Protein AF-A0A0S8CCE3-F1 (afdb_monomer)

Solvent-accessible surface area (backbone atoms only — not comparable to full-atom values): 12781 Å² total; per-residue (Å²): 112,76,69,58,54,54,51,54,54,51,50,55,53,54,64,68,63,62,75,80,70,76,67,88,82,76,82,49,80,73,45,79,39,67,62,42,101,88,38,55,57,55,40,43,48,66,58,28,62,74,71,54,45,50,80,46,46,62,50,88,97,44,77,56,61,66,53,35,35,35,37,25,34,30,65,91,35,16,33,38,38,41,32,38,32,92,85,50,46,30,38,29,48,43,70,42,71,54,43,57,61,53,51,28,56,43,69,71,45,64,78,82,38,100,70,36,64,64,54,51,36,59,74,61,39,48,79,50,60,42,73,49,56,47,78,38,35,53,68,54,33,61,71,62,38,53,65,60,45,20,52,51,31,20,50,50,26,33,50,50,31,50,52,53,40,50,53,51,55,49,49,51,50,53,55,55,73,75,52,77,86,84,59,71,74,69,51,54,58,54,52,54,52,50,51,50,52,37,51,50,50,20,52,52,35,20,51,51,19,33,56,54,13,46,50,53,21,50,51,53,18,42,54,52,52,45,64,61,39,48,55,38,81,63,131

Sequence (235 aa):
MKRVVAVVVMVSLLVNCAYSSKRYDEYRVKGPIVISERVGEVLDAEEKEHFGLFPKIYVYPVSYPVEAATFFELEGGGYEVRIATGYDTVVAVNRDLNAIRILRDYVDYHEEIIDSRGVFEKRWSIVGYDDLGQPITKREIERVRNHRSTVACAAGGGG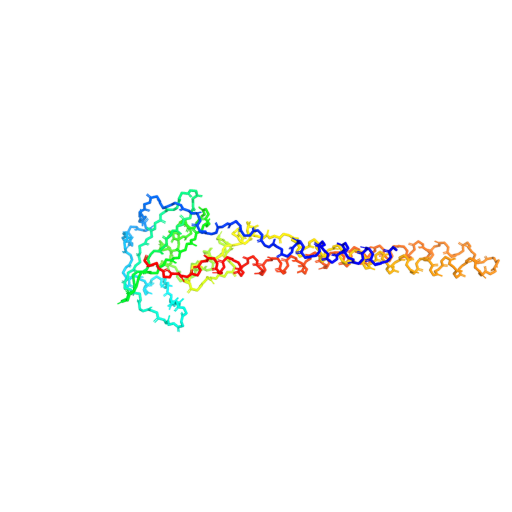LALGVGSLWAFATFIGGGFGTSEELVEGTGDAGIIMLCTAGVAILATGAGFFVGRGFDNTRARDAVEESRKPRVVE

Foldseek 3Di:
DVVVVVVVVVVVVVVVPPDPPPDLPDWDWDFWDDLEPVAGQKHALVNCVVLVFQVFADPPPDTFRFGIKGWTAIDQAWIKIWTDTPPFIKIFTDRPNCQSVLSSCSSVPVPPDPPVVVVSCVVQVFPDAANRRRTDGPVQLVVLFDLVQLVVLLVVLLVVLCVVLVVVLVVVVVVVVPDDDDCVVVCVVVSVVSVVVSVVSSVVSSVVSNVVSVVVRSVVSVVVSNVRRRIDTDD

pLDDT: mean 71.22, std 14.89, range [39.06, 92.5]

Radius of gyration: 27.44 Å; Cα contacts (8 Å, |Δi|>4): 297; chains: 1; bounding box: 68×36×81 Å

Secondary structure (DSSP, 8-state):
-HHHHHHHHHHHHHHTT------TT---EEEE----SSS-SEEEHHHHHHHT--S--EETTEEPPEEEEEEEEETTS-EEEEEEESS-EEEEEE--TTHHHHHHHHHHHTTT-TTHHHHHHHHHTEEEE-TTS-EEEHHHHHHH--THHHHHHHHHHHHHHHHHHHHHHHHHHHHHHSS-TT-TTTHHHHHHHHHHHHHHHHHHHHHHHHHHHHHHHHHHHHHHHHHHT--EE--

Nearest PDB structures (foldseek):
  8b6h-assembly1_EG  TM=4.059E-01  e=6.391E+00  Tetrahymena thermophila SB210

Structure (mmCIF, N/CA/C/O backbone):
data_AF-A0A0S8CCE3-F1
#
_entry.id   AF-A0A0S8CCE3-F1
#
loop_
_atom_site.group_PDB
_atom_site.id
_atom_site.type_symbol
_atom_site.label_atom_id
_atom_site.label_alt_id
_atom_site.label_comp_id
_atom_site.label_asym_id
_atom_site.label_entity_id
_atom_site.label_seq_id
_atom_site.pdbx_PDB_ins_code
_atom_site.Cartn_x
_atom_site.Cartn_y
_atom_site.Cartn_z
_atom_site.occupancy
_atom_site.B_iso_or_equiv
_atom_site.auth_seq_id
_atom_site.auth_comp_id
_atom_site.auth_asym_id
_atom_site.auth_atom_id
_atom_site.pdbx_PDB_model_num
ATOM 1 N N . MET A 1 1 ? 7.999 -15.981 -43.861 1.00 50.19 1 MET A N 1
ATOM 2 C CA . MET A 1 1 ? 8.740 -15.582 -42.638 1.00 50.19 1 MET A CA 1
ATOM 3 C C . MET A 1 1 ? 8.154 -14.360 -41.923 1.00 50.19 1 MET A C 1
ATOM 5 O O . MET A 1 1 ? 7.853 -14.490 -40.747 1.00 50.19 1 MET A O 1
ATOM 9 N N . LYS A 1 2 ? 7.891 -13.219 -42.585 1.00 43.25 2 LYS A N 1
ATOM 10 C CA . LYS A 1 2 ? 7.379 -11.987 -41.926 1.00 43.25 2 LYS A CA 1
ATOM 11 C C . LYS A 1 2 ? 6.087 -12.164 -41.096 1.00 43.25 2 LYS A C 1
ATOM 13 O O . LYS A 1 2 ? 5.973 -11.605 -40.014 1.00 43.25 2 LYS A O 1
ATOM 18 N N . ARG A 1 3 ? 5.141 -12.989 -41.566 1.00 52.12 3 ARG A N 1
ATOM 19 C CA . ARG A 1 3 ? 3.869 -13.258 -40.862 1.00 52.12 3 ARG A CA 1
ATOM 20 C C . ARG A 1 3 ? 4.036 -14.105 -39.595 1.00 52.12 3 ARG A C 1
ATOM 22 O O . ARG A 1 3 ? 3.301 -13.909 -38.641 1.00 52.12 3 ARG A O 1
ATOM 29 N N . VAL A 1 4 ? 5.028 -14.994 -39.566 1.00 58.97 4 VAL A N 1
ATOM 30 C CA . VAL A 1 4 ? 5.301 -15.862 -38.407 1.00 58.97 4 VAL A CA 1
ATOM 31 C C . VAL A 1 4 ? 5.917 -15.049 -37.269 1.00 58.97 4 VAL A C 1
ATOM 33 O O . VAL A 1 4 ? 5.501 -15.193 -36.127 1.00 58.97 4 VAL A O 1
ATOM 36 N N . VAL A 1 5 ? 6.828 -14.122 -37.585 1.00 63.09 5 VAL A N 1
ATOM 37 C CA . VAL A 1 5 ? 7.438 -13.225 -36.588 1.00 63.09 5 VAL A CA 1
ATOM 38 C C . VAL A 1 5 ? 6.388 -12.314 -35.946 1.00 63.09 5 VAL A C 1
ATOM 40 O O . VAL A 1 5 ? 6.355 -12.199 -34.727 1.00 63.09 5 VAL A O 1
ATOM 43 N N . ALA A 1 6 ? 5.481 -11.729 -36.738 1.00 54.41 6 ALA A N 1
ATOM 44 C CA . ALA A 1 6 ? 4.408 -10.883 -36.208 1.00 54.41 6 ALA A CA 1
ATOM 45 C C . ALA A 1 6 ? 3.472 -11.648 -35.253 1.00 54.41 6 ALA A C 1
ATOM 47 O O . ALA A 1 6 ? 3.113 -11.129 -34.200 1.00 54.41 6 ALA A O 1
ATOM 48 N N . VAL A 1 7 ? 3.129 -12.897 -35.584 1.00 55.75 7 VAL A N 1
ATOM 49 C CA . VAL A 1 7 ? 2.289 -13.757 -34.735 1.00 55.75 7 VAL A CA 1
ATOM 50 C C . VAL A 1 7 ? 3.017 -14.150 -33.448 1.00 55.75 7 VAL A C 1
ATOM 52 O O . VAL A 1 7 ? 2.423 -14.073 -32.380 1.00 55.75 7 VAL A O 1
ATOM 55 N N . VAL A 1 8 ? 4.307 -14.494 -33.506 1.00 58.44 8 VAL A N 1
ATOM 56 C CA . VAL A 1 8 ? 5.098 -14.828 -32.307 1.00 58.44 8 VAL A CA 1
ATOM 57 C C . VAL A 1 8 ? 5.249 -13.618 -31.381 1.00 58.44 8 VAL A C 1
ATOM 59 O O . VAL A 1 8 ? 5.091 -13.759 -30.170 1.00 58.44 8 VAL A O 1
ATOM 62 N N . VAL A 1 9 ? 5.484 -12.420 -31.929 1.00 57.62 9 VAL A N 1
ATOM 63 C CA . VAL A 1 9 ? 5.553 -11.174 -31.146 1.00 57.62 9 VAL A CA 1
ATOM 64 C C . VAL A 1 9 ? 4.199 -10.863 -30.504 1.00 57.62 9 VAL A C 1
ATOM 66 O O . VAL A 1 9 ? 4.140 -10.574 -29.313 1.00 57.62 9 VAL A O 1
ATOM 69 N N . MET A 1 10 ? 3.102 -10.992 -31.253 1.00 50.75 10 MET A N 1
ATOM 70 C CA . MET A 1 10 ? 1.752 -10.73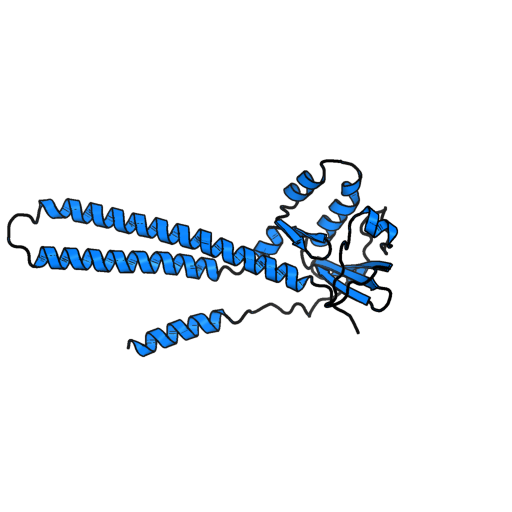6 -30.747 1.00 50.75 10 MET A CA 1
ATOM 71 C C . MET A 1 10 ? 1.332 -11.751 -29.670 1.00 50.75 10 MET A C 1
ATOM 73 O O . MET A 1 10 ? 0.820 -11.353 -28.629 1.00 50.75 10 MET A O 1
ATOM 77 N N . VAL A 1 11 ? 1.615 -13.045 -29.855 1.00 53.56 11 VAL A N 1
ATOM 78 C CA . VAL A 1 11 ? 1.346 -14.089 -28.849 1.00 53.56 11 VAL A CA 1
ATOM 79 C C . VAL A 1 11 ? 2.208 -13.886 -27.601 1.00 53.56 11 VAL A C 1
ATOM 81 O O . VAL A 1 11 ? 1.703 -14.013 -26.492 1.00 53.56 11 VAL A O 1
ATOM 84 N N . SER A 1 12 ? 3.474 -13.489 -27.747 1.00 52.28 12 SER A N 1
ATOM 85 C CA . SER A 1 12 ? 4.352 -13.187 -26.604 1.00 52.28 12 SER A CA 1
ATOM 86 C C . SER A 1 12 ? 3.895 -11.954 -25.814 1.00 52.28 12 SER A C 1
ATOM 88 O O . SER A 1 12 ? 4.059 -11.909 -24.593 1.00 52.28 12 SER A O 1
ATOM 90 N N . LEU A 1 13 ? 3.293 -10.970 -26.493 1.00 50.66 13 LEU A N 1
ATOM 91 C CA . LEU A 1 13 ? 2.640 -9.821 -25.859 1.00 50.66 13 LEU A CA 1
ATOM 92 C C . LEU A 1 13 ? 1.356 -10.247 -25.128 1.00 50.66 13 LEU A C 1
ATOM 94 O O . LEU A 1 13 ? 1.167 -9.867 -23.976 1.00 50.66 13 LEU A O 1
ATOM 98 N N . LEU A 1 14 ? 0.524 -11.096 -25.742 1.00 46.19 14 LEU A N 1
ATOM 99 C CA . LEU A 1 14 ? -0.735 -11.583 -25.161 1.00 46.19 14 LEU A CA 1
ATOM 100 C C . LEU A 1 14 ? -0.525 -12.525 -23.963 1.00 46.19 14 LEU A C 1
ATOM 102 O O . LEU A 1 14 ? -1.211 -12.395 -22.952 1.00 46.19 14 LEU A O 1
ATOM 106 N N . VAL A 1 15 ? 0.458 -13.428 -24.019 1.00 49.88 15 VAL A N 1
ATOM 107 C CA . VAL A 1 15 ? 0.794 -14.339 -22.906 1.00 49.88 15 VAL A CA 1
ATOM 108 C C . VAL A 1 15 ? 1.401 -13.569 -21.719 1.00 49.88 15 VAL A C 1
ATOM 110 O O . VAL A 1 15 ? 1.212 -13.958 -20.568 1.00 49.88 15 VAL A O 1
ATOM 113 N N . ASN A 1 16 ? 2.036 -12.414 -21.958 1.00 48.38 16 ASN A N 1
ATOM 114 C CA . ASN A 1 16 ? 2.467 -11.491 -20.899 1.00 48.38 16 ASN A CA 1
ATOM 115 C C . ASN A 1 16 ? 1.340 -10.610 -20.327 1.00 48.38 16 ASN A C 1
ATOM 117 O O . ASN A 1 16 ? 1.559 -9.949 -19.308 1.00 48.38 16 ASN A O 1
ATOM 121 N N . CYS A 1 17 ? 0.146 -10.595 -20.925 1.00 42.94 17 CYS A N 1
ATOM 122 C CA . CYS A 1 17 ? -1.023 -9.900 -20.377 1.00 42.94 17 CYS A CA 1
ATOM 123 C C . CYS A 1 17 ? -1.821 -10.757 -19.386 1.00 42.94 17 CYS A C 1
ATOM 125 O O . CYS A 1 17 ? -2.634 -10.211 -18.643 1.00 42.94 17 CYS A O 1
ATOM 127 N N . ALA A 1 18 ? -1.567 -12.068 -19.311 1.00 39.06 18 ALA A N 1
ATOM 128 C CA . ALA A 1 18 ? -2.146 -12.915 -18.277 1.00 39.06 18 ALA A CA 1
ATOM 129 C C . ALA A 1 18 ? -1.484 -12.585 -16.926 1.00 39.06 18 ALA A C 1
ATOM 131 O O . ALA A 1 18 ? -0.365 -13.007 -16.608 1.00 39.06 18 ALA A O 1
ATOM 132 N N . TYR A 1 19 ? -2.163 -11.727 -16.170 1.00 44.34 19 TYR A N 1
ATOM 133 C CA . TYR A 1 19 ? -1.872 -11.377 -14.789 1.00 44.34 19 TYR A CA 1
ATOM 134 C C . TYR A 1 19 ? -1.978 -12.656 -13.949 1.00 44.34 19 TYR A C 1
ATOM 136 O O . TYR A 1 19 ? -3.075 -13.143 -13.696 1.00 44.34 19 TYR A O 1
ATOM 144 N N . SER A 1 20 ? -0.857 -13.230 -13.503 1.00 39.75 20 SER A N 1
ATOM 145 C CA . SER A 1 20 ? -0.915 -14.195 -12.403 1.00 39.75 20 SER A CA 1
ATOM 146 C C . SER A 1 20 ? -0.956 -13.402 -11.097 1.00 39.75 20 SER A C 1
ATOM 148 O O . SER A 1 20 ? 0.033 -13.331 -10.363 1.00 39.75 20 SER A O 1
ATOM 150 N N . SER A 1 21 ? -2.081 -12.745 -10.813 1.00 44.84 21 SER A N 1
ATOM 151 C CA . SER A 1 21 ? -2.367 -12.351 -9.437 1.00 44.84 21 SER A CA 1
ATOM 152 C C . SER A 1 21 ? -2.457 -13.651 -8.643 1.00 44.84 21 SER A C 1
ATOM 154 O O . SER A 1 21 ? -3.403 -14.422 -8.815 1.00 44.84 21 SER A O 1
ATOM 156 N N . LYS A 1 22 ? -1.442 -13.952 -7.825 1.00 44.31 22 LYS A N 1
ATOM 157 C CA . LYS A 1 22 ? -1.590 -14.971 -6.781 1.00 44.31 22 LYS A CA 1
ATOM 158 C C . LYS A 1 22 ? -2.874 -14.628 -6.021 1.00 44.31 22 LYS A C 1
ATOM 160 O O . LYS A 1 22 ? -3.032 -13.482 -5.605 1.00 44.31 22 LYS A O 1
ATOM 165 N N . ARG A 1 23 ? -3.801 -15.587 -5.960 1.00 46.78 23 ARG A N 1
ATOM 166 C CA . ARG A 1 23 ? -5.173 -15.413 -5.465 1.00 46.78 23 ARG A CA 1
ATOM 167 C C . ARG A 1 23 ? -5.178 -14.657 -4.137 1.00 46.78 23 ARG A C 1
ATOM 169 O O . ARG A 1 23 ? -4.566 -15.099 -3.166 1.00 46.78 23 ARG A O 1
ATOM 176 N N . TYR A 1 24 ? -5.881 -13.528 -4.115 1.00 51.22 24 TYR A N 1
ATOM 177 C CA . TYR A 1 24 ? -6.145 -12.747 -2.904 1.00 51.22 24 TYR A CA 1
ATOM 178 C C . TYR A 1 24 ? -7.162 -13.424 -1.972 1.00 51.22 24 TYR A C 1
ATOM 180 O O . TYR A 1 24 ? -7.360 -12.972 -0.847 1.00 51.22 24 TYR A O 1
ATOM 188 N N . ASP A 1 25 ? -7.747 -14.535 -2.416 1.00 55.16 25 ASP A N 1
ATOM 189 C CA . ASP A 1 25 ? -8.876 -15.183 -1.750 1.00 55.16 25 ASP A CA 1
ATOM 190 C C . ASP A 1 25 ? -8.439 -16.241 -0.723 1.00 55.16 25 ASP A C 1
ATOM 192 O O . ASP A 1 25 ? -9.223 -16.648 0.124 1.00 55.16 25 ASP A O 1
ATOM 196 N N . GLU A 1 26 ? -7.174 -16.674 -0.749 1.00 70.38 26 GLU A N 1
ATOM 197 C CA . GLU A 1 26 ? -6.671 -17.697 0.174 1.00 70.38 26 GLU A CA 1
ATOM 198 C C . GLU A 1 26 ? -5.759 -17.037 1.219 1.00 70.38 26 GLU A C 1
ATOM 200 O O . GLU A 1 26 ? -4.628 -16.636 0.922 1.00 70.38 26 GLU A O 1
ATOM 205 N N . TYR A 1 27 ? -6.273 -16.849 2.434 1.00 81.38 27 TYR A N 1
ATOM 206 C CA . TYR A 1 27 ? -5.517 -16.472 3.631 1.00 81.38 27 TYR A CA 1
ATOM 207 C C . TYR A 1 27 ? -6.174 -17.075 4.875 1.00 81.38 27 TYR A C 1
ATOM 209 O O . TYR A 1 27 ? -7.319 -17.523 4.829 1.00 81.38 27 TYR A O 1
ATOM 217 N N . ARG A 1 28 ? -5.435 -17.123 5.986 1.00 86.56 28 ARG A N 1
ATOM 218 C CA . ARG A 1 28 ? -5.934 -17.645 7.262 1.00 86.56 28 ARG A CA 1
ATOM 219 C C . ARG A 1 28 ? -5.808 -16.590 8.342 1.00 86.56 28 ARG A C 1
ATOM 221 O O . ARG A 1 28 ? -4.751 -15.983 8.500 1.00 86.56 28 ARG A O 1
ATOM 228 N N . VAL A 1 29 ? -6.899 -16.388 9.068 1.00 90.44 29 VAL A N 1
ATOM 229 C CA . VAL A 1 29 ? -6.957 -15.491 10.219 1.00 90.44 29 VAL A CA 1
ATOM 230 C C . VAL A 1 29 ? -6.459 -16.242 11.450 1.00 90.44 29 VAL A C 1
ATOM 232 O O . VAL A 1 29 ? -6.879 -17.371 11.699 1.00 90.44 29 VAL A O 1
ATOM 235 N N . LYS A 1 30 ? -5.558 -15.623 12.213 1.00 89.06 30 LYS A N 1
ATOM 236 C CA . LYS A 1 30 ? -4.984 -16.197 13.435 1.00 89.06 30 LYS A CA 1
ATOM 237 C C . LYS A 1 30 ? -5.803 -15.839 14.675 1.00 89.06 30 LYS A C 1
ATOM 239 O O . LYS A 1 30 ? -6.086 -16.714 15.485 1.00 89.06 30 LYS A O 1
ATOM 244 N N . GLY A 1 31 ? -6.182 -14.572 14.823 1.00 88.50 31 GLY A N 1
ATOM 245 C CA . GLY A 1 31 ? -6.950 -14.080 15.969 1.00 88.50 31 GLY A CA 1
ATOM 246 C C . GLY A 1 31 ? -7.022 -12.553 16.014 1.00 88.50 31 GLY A C 1
ATOM 247 O O . GLY A 1 31 ? -6.314 -11.905 15.236 1.00 88.50 31 GLY A O 1
ATOM 248 N N . PRO A 1 32 ? -7.878 -11.980 16.879 1.00 90.19 32 PRO A N 1
ATOM 249 C CA . PRO A 1 32 ? -7.982 -10.536 17.043 1.00 90.19 32 PRO A CA 1
ATOM 250 C C . PRO A 1 32 ? -6.667 -9.954 17.571 1.00 90.19 32 PRO A C 1
ATOM 252 O O . PRO A 1 32 ? -5.915 -10.625 18.284 1.00 90.19 32 PRO A O 1
ATOM 255 N N . ILE A 1 33 ? -6.382 -8.708 17.204 1.00 88.88 33 ILE A N 1
ATOM 256 C CA . ILE A 1 33 ? -5.222 -7.969 17.697 1.00 88.88 33 ILE A CA 1
ATOM 257 C C . ILE A 1 33 ? -5.655 -6.705 18.419 1.00 88.88 33 ILE A C 1
ATOM 259 O O . ILE A 1 33 ? -6.482 -5.943 17.932 1.00 88.88 33 ILE A O 1
ATOM 263 N N . VAL A 1 34 ? -4.997 -6.444 19.543 1.00 86.12 34 VAL A N 1
ATOM 264 C CA . VAL A 1 34 ? -4.984 -5.122 20.163 1.00 86.12 34 VAL A CA 1
ATOM 265 C C . VAL A 1 34 ? -3.934 -4.282 19.436 1.00 86.12 34 VAL A C 1
ATOM 267 O O . VAL A 1 34 ? -2.759 -4.683 19.324 1.00 86.12 34 VAL A O 1
ATOM 270 N N . ILE A 1 35 ? -4.366 -3.155 18.869 1.00 79.38 35 ILE A N 1
ATOM 271 C CA . ILE A 1 35 ? -3.476 -2.243 18.141 1.00 79.38 35 ILE A CA 1
ATOM 272 C C . ILE A 1 35 ? -2.649 -1.443 19.139 1.00 79.38 35 ILE A C 1
ATOM 274 O O . ILE A 1 35 ? -1.425 -1.472 19.056 1.00 79.38 35 ILE A O 1
ATOM 278 N N . SER A 1 36 ? -3.304 -0.795 20.096 1.00 77.50 36 SER A N 1
ATOM 279 C CA . SER A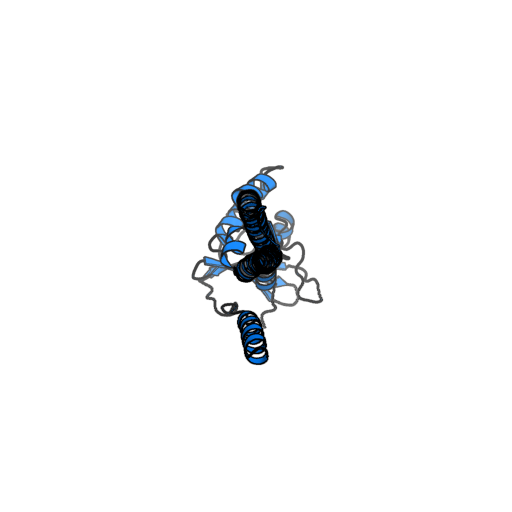 1 36 ? -2.679 0.080 21.085 1.00 77.50 36 SER A CA 1
ATOM 280 C C . SER A 1 36 ? -3.267 -0.210 22.461 1.00 77.50 36 SER A C 1
ATOM 282 O O . SER A 1 36 ? -4.370 -0.721 22.560 1.00 77.50 36 SER A O 1
ATOM 284 N N . GLU A 1 37 ? -2.589 0.154 23.545 1.00 75.12 37 GLU A N 1
ATOM 285 C CA . GLU A 1 37 ? -3.223 0.132 24.877 1.00 75.12 37 GLU A CA 1
ATOM 286 C C . GLU A 1 37 ? -4.420 1.097 24.963 1.00 75.12 37 GLU A C 1
ATOM 288 O O . GLU A 1 37 ? -5.266 0.969 25.844 1.00 75.12 37 GLU A O 1
ATOM 293 N N . ARG A 1 38 ? -4.485 2.054 24.032 1.00 71.50 38 ARG A N 1
ATOM 294 C CA . ARG A 1 38 ? -5.497 3.109 23.954 1.00 71.50 38 ARG A CA 1
ATOM 295 C C . ARG A 1 38 ? -6.708 2.741 23.113 1.00 71.50 38 ARG A C 1
ATOM 297 O O . ARG A 1 38 ? -7.759 3.321 23.322 1.00 71.50 38 ARG A O 1
ATOM 304 N N . VAL A 1 39 ? -6.522 1.820 22.170 1.00 71.94 39 VAL A N 1
ATOM 305 C CA . VAL A 1 39 ? -7.563 1.301 21.280 1.00 71.94 39 VAL A CA 1
ATOM 306 C C . VAL A 1 39 ? -7.717 -0.167 21.615 1.00 71.94 39 VAL A C 1
ATOM 308 O O . VAL A 1 39 ? -6.787 -0.943 21.389 1.00 71.94 39 VAL A O 1
ATOM 311 N N . GLY A 1 40 ? -8.873 -0.542 22.158 1.00 71.00 40 GLY A N 1
ATOM 312 C CA . GLY A 1 40 ? -9.155 -1.923 22.536 1.00 71.00 40 GLY A CA 1
ATOM 313 C C . GLY A 1 40 ? -9.113 -2.907 21.357 1.00 71.00 40 GLY A C 1
ATOM 314 O O . GLY A 1 40 ? -8.670 -2.617 20.248 1.00 71.00 40 GLY A O 1
ATOM 315 N N . GLU A 1 41 ? -9.611 -4.123 21.575 1.00 79.50 41 GLU A N 1
ATOM 316 C CA . GLU A 1 41 ? -9.762 -5.105 20.484 1.00 79.50 41 GLU A CA 1
ATOM 317 C C . GLU A 1 41 ? -10.756 -4.639 19.403 1.00 79.50 41 GLU A C 1
ATOM 319 O O . GLU A 1 41 ? -10.694 -5.086 18.255 1.00 79.50 41 GLU A O 1
ATOM 324 N N . VAL A 1 42 ? -11.663 -3.733 19.771 1.00 84.62 42 VAL A N 1
ATOM 325 C CA . VAL A 1 42 ? -12.672 -3.135 18.902 1.00 84.62 42 VAL A CA 1
ATOM 326 C C . VAL A 1 42 ? -12.484 -1.626 18.931 1.00 84.62 42 VAL A C 1
ATOM 328 O O . VAL A 1 42 ? -12.481 -1.043 20.009 1.00 84.62 42 VAL A O 1
ATOM 331 N N . LEU A 1 43 ? -12.334 -1.037 17.749 1.00 83.44 43 LEU A N 1
ATOM 332 C CA . LEU A 1 43 ? -12.297 0.402 17.540 1.00 83.44 43 LEU A CA 1
ATOM 333 C C . LEU A 1 43 ? -13.730 0.902 17.349 1.00 83.44 43 LEU A C 1
ATOM 335 O O . LEU A 1 43 ? -14.405 0.457 16.413 1.00 83.44 43 LEU A O 1
ATOM 339 N N . ASP A 1 44 ? -14.188 1.796 18.215 1.00 84.19 44 ASP A N 1
ATOM 340 C CA . ASP A 1 44 ? -15.524 2.385 18.110 1.00 84.19 44 ASP A CA 1
ATOM 341 C C . ASP A 1 44 ? -15.573 3.581 17.134 1.00 84.19 44 ASP A C 1
ATOM 343 O O . ASP A 1 44 ? -14.579 3.968 16.506 1.00 84.19 44 ASP A O 1
ATOM 347 N N . ALA A 1 45 ? -16.769 4.141 16.935 1.00 79.06 45 ALA A N 1
ATOM 348 C CA . ALA A 1 45 ? -16.974 5.255 16.016 1.00 79.06 45 ALA A CA 1
ATOM 349 C C . ALA A 1 45 ? -16.288 6.560 16.472 1.00 79.06 45 ALA A C 1
ATOM 351 O O . ALA A 1 45 ? -15.883 7.349 15.615 1.00 79.06 45 ALA A O 1
ATOM 352 N N . GLU A 1 46 ? -16.137 6.782 17.782 1.00 80.56 46 GLU A N 1
ATOM 353 C CA . GLU A 1 46 ? -15.497 7.979 18.341 1.00 80.56 46 GLU A CA 1
ATOM 354 C C . GLU A 1 46 ? -13.973 7.897 18.172 1.00 80.56 46 GLU A C 1
ATOM 356 O O . GLU A 1 46 ? -13.348 8.816 17.638 1.00 80.56 46 GLU A O 1
ATOM 361 N N . GLU A 1 47 ? -13.378 6.755 18.522 1.00 78.12 47 GLU A N 1
ATOM 362 C CA . GLU A 1 47 ? -11.962 6.452 18.312 1.00 78.12 47 GLU A CA 1
ATOM 363 C C . GLU A 1 47 ? -11.600 6.529 16.827 1.00 78.12 47 GLU A C 1
ATOM 365 O O . GLU A 1 47 ? -10.578 7.105 16.449 1.00 78.12 47 GLU A O 1
ATOM 370 N N . LYS A 1 48 ? -12.459 6.001 15.951 1.00 76.81 48 LYS A N 1
ATOM 371 C CA . LYS A 1 48 ? -12.285 6.114 14.501 1.00 76.81 48 LYS A CA 1
ATOM 372 C C . LYS A 1 48 ? -12.106 7.564 14.057 1.00 76.81 48 LYS A C 1
ATOM 374 O O . LYS A 1 48 ? -11.184 7.847 13.285 1.00 76.81 48 LYS A O 1
ATOM 379 N N . GLU A 1 49 ? -13.015 8.446 14.467 1.00 76.62 49 GLU A N 1
ATOM 380 C CA . GLU A 1 49 ? -12.978 9.856 14.079 1.00 76.62 49 GLU A CA 1
ATOM 381 C C . GLU A 1 49 ? -11.717 10.529 14.623 1.00 76.62 49 GLU A C 1
ATOM 383 O O . GLU A 1 49 ? -11.019 11.222 13.880 1.00 76.62 49 GLU A O 1
ATOM 388 N N . HIS A 1 50 ? -11.367 10.224 15.873 1.00 76.81 50 HIS A N 1
ATOM 389 C CA . HIS A 1 50 ? -10.175 10.737 16.538 1.00 76.81 50 HIS A CA 1
ATOM 390 C C . HIS A 1 50 ? -8.868 10.354 15.825 1.00 76.81 50 HIS A C 1
ATOM 392 O O . HIS A 1 50 ? -8.006 11.205 15.608 1.00 76.81 50 HIS A O 1
ATOM 398 N N . PHE A 1 51 ? -8.727 9.100 15.383 1.00 73.81 51 PHE A N 1
ATOM 399 C CA . PHE A 1 51 ? -7.532 8.627 14.664 1.00 73.81 51 PHE A CA 1
ATOM 400 C C . PHE A 1 51 ? -7.580 8.866 13.144 1.00 73.81 51 PHE A C 1
ATOM 402 O O . PHE A 1 51 ? -6.631 8.527 12.425 1.00 73.81 51 PHE A O 1
ATOM 409 N N . GLY A 1 52 ? -8.679 9.427 12.628 1.00 72.81 52 GLY A N 1
ATOM 410 C CA . GLY A 1 52 ? -8.883 9.639 11.195 1.00 72.81 52 GLY A CA 1
ATOM 411 C C . GLY A 1 52 ? -8.881 8.340 10.382 1.00 72.81 52 GLY A C 1
ATOM 412 O O . GLY A 1 52 ? -8.494 8.343 9.211 1.00 72.81 52 GLY A O 1
ATOM 413 N N . LEU A 1 53 ? -9.274 7.221 10.996 1.00 74.06 53 LEU A N 1
ATOM 414 C CA . LEU A 1 53 ? -9.361 5.924 10.330 1.00 74.06 53 LEU A CA 1
ATOM 415 C C . LEU A 1 53 ? -10.677 5.820 9.558 1.00 74.06 53 LEU A C 1
ATOM 417 O O . LEU A 1 53 ? -11.697 6.375 9.953 1.00 74.06 53 LEU A O 1
ATOM 421 N N . PHE A 1 54 ? -10.672 5.100 8.436 1.00 75.62 54 PHE A N 1
ATOM 422 C CA . PHE A 1 54 ? -11.867 4.869 7.615 1.00 75.62 54 PHE A CA 1
ATOM 423 C C . PHE A 1 54 ? -12.643 6.157 7.267 1.00 75.62 54 PHE A C 1
ATOM 425 O O . PHE A 1 54 ? -13.871 6.201 7.441 1.00 75.62 54 PHE A O 1
ATOM 432 N N . PRO A 1 55 ? -11.968 7.219 6.775 1.00 67.56 55 PRO A N 1
ATOM 433 C CA . PRO A 1 55 ? -12.617 8.502 6.505 1.00 67.56 55 PRO A CA 1
ATOM 434 C C . PRO A 1 55 ? -13.767 8.347 5.506 1.00 67.56 55 PRO A C 1
ATOM 436 O O . PRO A 1 55 ? -14.729 9.113 5.543 1.00 67.56 55 PRO A O 1
ATOM 439 N N . LYS A 1 56 ? -13.690 7.332 4.631 1.00 66.56 56 LYS A N 1
ATOM 440 C CA . LYS A 1 56 ? -14.767 6.906 3.741 1.00 66.56 56 LYS A CA 1
ATOM 441 C C . LYS A 1 56 ? -14.743 5.384 3.601 1.00 66.56 56 LYS A C 1
ATOM 443 O O . LYS A 1 56 ? -13.739 4.825 3.182 1.00 66.56 56 LYS A O 1
ATOM 448 N N . ILE A 1 57 ? -15.848 4.709 3.914 1.00 68.50 57 ILE A N 1
ATOM 449 C CA . ILE A 1 57 ? -16.044 3.312 3.507 1.00 68.50 57 ILE A CA 1
ATOM 450 C C . ILE A 1 57 ? -17.059 3.297 2.384 1.00 68.50 57 ILE A C 1
ATOM 452 O O . ILE A 1 57 ? -18.259 3.455 2.612 1.00 68.50 57 ILE A O 1
ATOM 456 N N . TYR A 1 58 ? -16.553 3.107 1.169 1.00 64.56 58 TYR A N 1
ATOM 457 C CA . TYR A 1 58 ? -17.381 2.874 0.000 1.00 64.56 58 TYR A CA 1
ATOM 458 C C . TYR A 1 58 ? -17.408 1.389 -0.306 1.00 64.56 58 TYR A C 1
ATOM 460 O O . TYR A 1 58 ? -16.417 0.817 -0.756 1.00 64.56 58 TYR A O 1
ATOM 468 N N . VAL A 1 59 ? -18.578 0.794 -0.128 1.00 63.22 59 VAL A N 1
ATOM 469 C CA . VAL A 1 59 ? -18.913 -0.444 -0.816 1.00 63.22 59 VAL A CA 1
ATOM 470 C C . VAL A 1 59 ? -19.859 -0.022 -1.924 1.00 63.22 59 VAL A C 1
ATOM 472 O O . VAL A 1 59 ? -20.987 0.398 -1.666 1.00 63.22 59 VAL A O 1
ATOM 475 N N . TYR A 1 60 ? -19.341 0.007 -3.153 1.00 57.03 60 TYR A N 1
ATOM 476 C CA . TYR A 1 60 ? -20.031 0.604 -4.294 1.00 57.03 60 TYR A CA 1
ATOM 477 C C . TYR A 1 60 ? -21.507 0.161 -4.363 1.00 57.03 60 TYR A C 1
ATOM 479 O O . TYR A 1 60 ? -21.764 -1.042 -4.301 1.00 57.03 60 TYR A O 1
ATOM 487 N N . PRO A 1 61 ? -22.472 1.086 -4.540 1.00 51.88 61 PRO A N 1
ATOM 488 C CA . PRO A 1 61 ? -22.333 2.535 -4.741 1.00 51.88 61 PRO A CA 1
ATOM 489 C C . PRO A 1 61 ? -22.577 3.389 -3.475 1.00 51.88 61 PRO A C 1
ATOM 491 O O . PRO A 1 61 ? -22.789 4.595 -3.597 1.00 51.88 61 PRO A O 1
ATOM 494 N N . VAL A 1 62 ? -22.589 2.806 -2.271 1.00 65.38 62 VAL A N 1
ATOM 495 C CA . VAL A 1 62 ? -23.078 3.471 -1.047 1.00 65.38 62 VAL A CA 1
ATOM 496 C C . VAL A 1 62 ? -21.946 3.697 -0.038 1.00 65.38 62 VAL A C 1
ATOM 498 O O . VAL A 1 62 ? -21.039 2.878 0.108 1.00 65.38 62 VAL A O 1
ATOM 501 N N . SER A 1 63 ? -21.989 4.843 0.648 1.00 71.06 63 SER A N 1
ATOM 502 C CA . SER A 1 63 ? -21.146 5.101 1.819 1.00 71.06 63 SER A CA 1
ATOM 503 C C . SER A 1 63 ? -21.840 4.549 3.054 1.00 71.06 63 SER A C 1
ATOM 505 O O . SER A 1 63 ? -22.970 4.944 3.342 1.00 71.06 63 SER A O 1
ATOM 507 N N . TYR A 1 64 ? -21.161 3.683 3.795 1.00 72.25 64 TYR A N 1
ATOM 508 C CA . TYR A 1 64 ? -21.729 3.060 4.986 1.00 72.25 64 TYR A CA 1
ATOM 509 C C . TYR A 1 64 ? -21.262 3.789 6.252 1.00 72.25 64 TYR A C 1
ATOM 511 O O . TYR A 1 64 ? -20.072 4.115 6.354 1.00 72.25 64 TYR A O 1
ATOM 519 N N . PRO A 1 65 ? -22.159 4.062 7.220 1.00 78.25 65 PRO A N 1
ATOM 520 C CA . PRO A 1 65 ? -21.732 4.494 8.541 1.00 78.25 65 PRO A CA 1
ATOM 521 C C . PRO A 1 65 ? -20.966 3.343 9.197 1.00 78.25 65 PRO A C 1
ATOM 523 O O . PRO A 1 65 ? -21.420 2.199 9.194 1.00 78.25 65 PRO A O 1
ATOM 526 N N . VAL A 1 66 ? -19.780 3.653 9.712 1.00 80.88 66 VAL A N 1
ATOM 527 C CA . VAL A 1 66 ? -18.960 2.695 10.458 1.00 80.88 66 VAL A CA 1
ATOM 528 C C . VAL A 1 66 ? -19.385 2.757 11.909 1.00 80.88 66 VAL A C 1
ATOM 530 O O . VAL A 1 66 ? -19.334 3.835 12.495 1.00 80.88 66 VAL A O 1
ATOM 533 N N . GLU A 1 67 ? -19.782 1.621 12.465 1.00 86.19 67 GLU A N 1
ATOM 534 C CA . GLU A 1 67 ? -20.166 1.511 13.873 1.00 86.19 67 GLU A CA 1
ATOM 535 C C . GLU A 1 67 ? -18.994 1.028 14.720 1.00 86.19 67 GLU A C 1
ATOM 537 O O . GLU A 1 67 ? -18.716 1.584 15.779 1.00 86.19 67 GLU A O 1
ATOM 542 N N . ALA A 1 68 ? -18.283 0.015 14.225 1.00 86.69 68 ALA A N 1
ATOM 543 C CA . ALA A 1 68 ? -17.126 -0.551 14.896 1.00 86.69 68 ALA A CA 1
ATOM 544 C C . ALA A 1 68 ? -16.179 -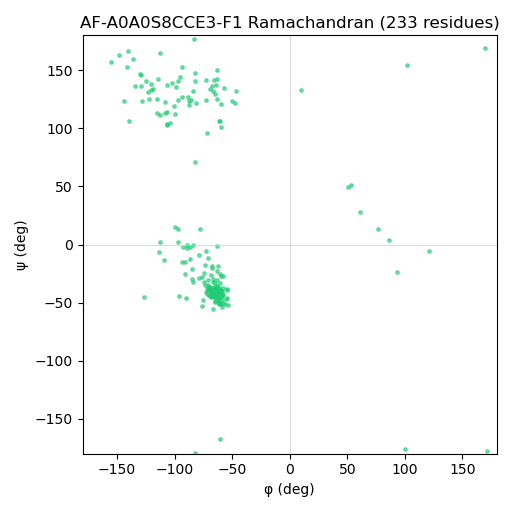1.217 13.895 1.00 86.69 68 ALA A C 1
ATOM 546 O O . ALA A 1 68 ? -16.593 -1.641 12.813 1.00 86.69 68 ALA A O 1
ATOM 547 N N . ALA A 1 69 ? -14.911 -1.359 14.264 1.00 88.62 69 ALA A N 1
ATOM 548 C CA . ALA A 1 69 ? -13.939 -2.127 13.500 1.00 88.62 69 ALA A CA 1
ATOM 549 C C . ALA A 1 69 ? -13.116 -3.048 14.405 1.00 88.62 69 ALA A C 1
ATOM 551 O O . ALA A 1 69 ? -12.635 -2.642 15.456 1.00 88.62 69 ALA A O 1
ATOM 552 N N . THR A 1 70 ? -12.908 -4.288 13.975 1.00 91.50 70 THR A N 1
ATOM 553 C CA . THR A 1 70 ? -12.072 -5.269 14.674 1.00 91.50 70 THR A CA 1
ATOM 554 C C . THR A 1 70 ? -10.948 -5.714 13.759 1.00 91.50 70 THR A C 1
ATOM 556 O O . THR A 1 70 ? -11.173 -6.060 12.596 1.00 91.50 70 THR A O 1
ATOM 559 N N . PHE A 1 71 ? -9.731 -5.729 14.289 1.00 91.25 71 PHE A N 1
ATOM 560 C CA . PHE A 1 71 ? -8.542 -6.116 13.544 1.00 91.25 71 PHE A CA 1
ATOM 561 C C . PHE A 1 71 ? -8.122 -7.531 13.913 1.00 91.25 71 PHE A C 1
ATOM 563 O O . PHE A 1 71 ? -8.113 -7.902 15.084 1.00 91.25 71 PHE A O 1
ATOM 570 N N . PHE A 1 72 ? -7.722 -8.308 12.915 1.00 92.44 72 PHE A N 1
ATOM 571 C CA . PHE A 1 72 ? -7.282 -9.684 13.074 1.00 92.44 72 PHE A CA 1
ATOM 572 C C . PHE A 1 72 ? -5.931 -9.904 12.398 1.00 92.44 72 PHE A C 1
ATOM 574 O O . PHE A 1 72 ? -5.720 -9.481 11.267 1.00 92.44 72 PHE A O 1
ATOM 581 N N . GLU A 1 73 ? -5.012 -10.602 13.058 1.00 92.50 73 GLU A N 1
ATOM 582 C CA . GLU A 1 73 ? -3.719 -10.973 12.475 1.00 92.50 73 GLU A CA 1
ATOM 583 C C . GLU A 1 73 ? -3.887 -12.077 11.423 1.00 92.50 73 GLU A C 1
ATOM 585 O O . GLU A 1 73 ? -4.652 -13.027 11.613 1.00 92.50 73 GLU A O 1
ATOM 590 N N . LEU A 1 74 ? -3.124 -11.982 10.333 1.00 91.38 74 LEU A N 1
ATOM 591 C CA . LEU A 1 74 ? -3.057 -13.015 9.299 1.00 91.38 74 LEU A CA 1
ATOM 592 C C . LEU A 1 74 ? -1.875 -13.965 9.513 1.00 91.38 74 LEU A C 1
ATOM 594 O O . LEU A 1 74 ? -0.773 -13.550 9.884 1.00 91.38 74 LEU A O 1
ATOM 598 N N . GLU A 1 75 ? -2.067 -15.243 9.188 1.00 87.69 75 GLU A N 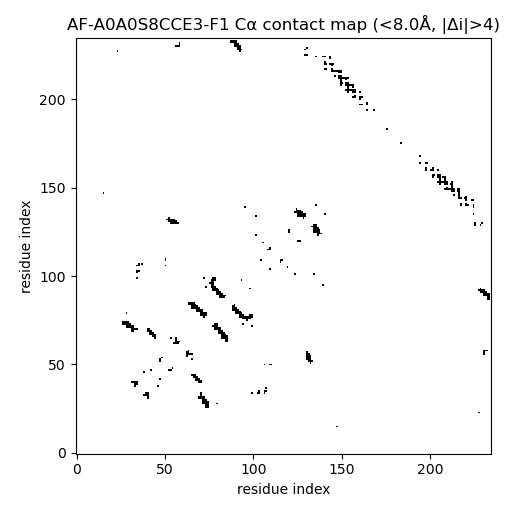1
ATOM 599 C CA . GLU A 1 75 ? -0.967 -16.201 9.089 1.00 87.69 75 GLU A CA 1
ATOM 600 C C . GLU A 1 75 ? -0.003 -15.777 7.969 1.00 87.69 75 GLU A C 1
ATOM 602 O O . GLU A 1 75 ? -0.397 -15.570 6.822 1.00 87.69 75 GLU A O 1
ATOM 607 N N . GLY A 1 76 ? 1.279 -15.630 8.308 1.00 81.94 76 GLY A N 1
ATOM 608 C CA . GLY A 1 76 ? 2.291 -15.135 7.375 1.00 81.94 76 GLY A CA 1
ATOM 609 C C . GLY A 1 76 ? 2.416 -13.611 7.318 1.00 81.94 76 GLY A C 1
ATOM 610 O O . GLY A 1 76 ? 3.252 -13.137 6.557 1.00 81.94 76 GLY A O 1
ATOM 611 N N . GLY A 1 77 ? 1.679 -12.863 8.146 1.00 85.62 77 GLY A N 1
ATOM 612 C CA . GLY A 1 77 ? 1.828 -11.418 8.330 1.00 85.62 77 GLY A CA 1
ATOM 613 C C . GLY A 1 77 ? 0.782 -10.578 7.595 1.00 85.62 77 GLY A C 1
ATOM 614 O O . GLY A 1 77 ? 0.221 -10.985 6.579 1.00 85.62 77 GLY A O 1
ATOM 615 N N . GLY A 1 78 ? 0.539 -9.382 8.130 1.00 89.38 78 GLY A N 1
ATOM 616 C CA . GLY A 1 78 ? -0.578 -8.533 7.724 1.00 89.38 78 GLY A CA 1
ATOM 617 C C . GLY A 1 78 ? -1.753 -8.613 8.695 1.00 89.38 78 GLY A C 1
ATOM 618 O O . GLY A 1 78 ? -1.668 -9.273 9.732 1.00 89.38 78 GLY A O 1
ATOM 619 N N . TYR A 1 79 ? -2.840 -7.931 8.360 1.00 91.31 79 TYR A N 1
ATOM 620 C CA . TYR A 1 79 ? -4.080 -7.966 9.121 1.00 91.31 79 TYR A CA 1
ATOM 621 C C . TYR A 1 79 ? -5.314 -7.957 8.214 1.00 91.31 79 TYR A C 1
ATOM 623 O O . TYR A 1 79 ? -5.300 -7.429 7.103 1.00 91.31 79 TYR A O 1
ATOM 631 N N . GLU A 1 80 ? -6.392 -8.536 8.716 1.00 92.12 80 GLU A N 1
ATOM 632 C CA . GLU A 1 80 ? -7.756 -8.320 8.251 1.00 92.12 80 GLU A CA 1
ATOM 633 C C . GLU A 1 80 ? -8.411 -7.285 9.164 1.00 92.12 80 GLU A C 1
ATOM 635 O O . GLU A 1 80 ? -8.214 -7.315 10.377 1.00 92.12 80 GLU A O 1
ATOM 640 N N . VAL A 1 81 ? -9.198 -6.378 8.601 1.00 90.81 81 VAL A N 1
ATOM 641 C CA . VAL A 1 81 ? -10.098 -5.524 9.367 1.00 90.81 81 VAL A CA 1
ATOM 642 C C . VAL A 1 81 ? -11.534 -5.868 8.992 1.00 90.81 81 VAL A C 1
ATOM 644 O O . VAL A 1 81 ? -11.894 -5.864 7.813 1.00 90.81 81 VAL A O 1
ATOM 647 N N . ARG A 1 82 ? -12.343 -6.191 10.001 1.00 92.00 82 ARG A N 1
ATOM 648 C CA . ARG A 1 82 ? -13.791 -6.357 9.877 1.00 92.00 82 ARG A CA 1
ATOM 649 C C . ARG A 1 82 ? -14.448 -5.101 10.385 1.00 92.00 82 ARG A C 1
ATOM 651 O O . ARG A 1 82 ? -14.266 -4.744 11.543 1.00 92.00 82 ARG A O 1
ATOM 658 N N . ILE A 1 83 ? -15.192 -4.441 9.522 1.00 89.81 83 ILE A N 1
ATOM 659 C CA . ILE A 1 83 ? -15.895 -3.215 9.837 1.00 89.81 83 ILE A CA 1
ATOM 660 C C . ILE A 1 83 ? -17.381 -3.529 9.906 1.00 89.81 83 ILE A C 1
ATOM 662 O O . ILE A 1 83 ? -18.000 -3.870 8.898 1.00 89.81 83 ILE A O 1
ATOM 666 N N . ALA A 1 84 ? -17.933 -3.415 11.108 1.00 89.00 84 ALA A N 1
ATOM 667 C CA . ALA A 1 84 ? -19.364 -3.426 11.318 1.00 89.00 84 ALA A CA 1
ATOM 668 C C . ALA A 1 84 ? -19.939 -2.102 10.811 1.00 89.00 84 ALA A C 1
ATOM 670 O O . ALA A 1 84 ? -19.517 -1.009 11.207 1.00 89.00 84 ALA A O 1
ATOM 671 N N . THR A 1 85 ? -20.897 -2.220 9.907 1.00 84.75 85 THR A N 1
ATOM 672 C CA . THR A 1 85 ? -21.729 -1.114 9.451 1.00 84.75 85 THR A CA 1
ATOM 673 C C . THR A 1 85 ? -23.157 -1.361 9.919 1.00 84.75 85 THR A C 1
ATOM 675 O O . THR A 1 85 ? -23.503 -2.495 10.244 1.00 84.75 85 THR A O 1
ATOM 678 N N . GLY A 1 86 ? -24.017 -0.343 9.885 1.00 78.69 86 GLY A N 1
ATOM 679 C CA . GLY A 1 86 ? -25.418 -0.502 10.306 1.00 78.69 86 GLY A CA 1
ATOM 680 C C . GLY A 1 86 ? -26.270 -1.472 9.468 1.00 78.69 86 GLY A C 1
ATOM 681 O O . GLY A 1 86 ? -27.447 -1.648 9.768 1.00 78.69 86 GLY A O 1
ATOM 682 N N . TYR A 1 87 ? -25.710 -2.083 8.418 1.00 80.94 87 TYR A N 1
ATOM 683 C CA . TYR A 1 87 ? -26.403 -3.037 7.544 1.00 80.94 87 TYR A CA 1
ATOM 684 C C . TYR A 1 87 ? -25.647 -4.360 7.410 1.00 80.94 87 TYR A C 1
ATOM 686 O O . TYR A 1 87 ? -26.256 -5.416 7.525 1.00 80.94 87 TYR A O 1
ATOM 694 N N . ASP A 1 88 ? -24.332 -4.288 7.198 1.00 83.94 88 ASP A N 1
ATOM 695 C CA . ASP A 1 88 ? -23.484 -5.435 6.871 1.00 83.94 88 ASP A CA 1
ATOM 696 C C . ASP A 1 88 ? -22.127 -5.383 7.580 1.00 83.94 88 ASP A C 1
ATOM 698 O O . ASP A 1 88 ? -21.688 -4.342 8.082 1.00 83.94 88 ASP A O 1
ATOM 702 N N . THR A 1 89 ? -21.414 -6.510 7.559 1.00 86.94 89 THR A N 1
ATOM 703 C CA . THR A 1 89 ? -19.990 -6.550 7.906 1.00 86.94 89 THR A CA 1
ATOM 704 C C . THR A 1 89 ? -19.149 -6.502 6.639 1.00 86.94 89 THR A C 1
ATOM 706 O O . THR A 1 89 ? -19.268 -7.337 5.741 1.00 86.94 89 THR A O 1
ATOM 709 N N . VAL A 1 90 ? -18.261 -5.519 6.582 1.00 88.31 90 VAL A N 1
ATOM 710 C CA . VAL A 1 90 ? -17.354 -5.305 5.461 1.00 88.31 90 VAL A CA 1
ATOM 711 C C . VAL A 1 90 ? -15.948 -5.716 5.869 1.00 88.31 90 VAL A C 1
ATOM 713 O O . VAL A 1 90 ? -15.495 -5.399 6.963 1.00 88.31 90 VAL A O 1
ATOM 716 N N . VAL A 1 91 ? -15.231 -6.404 4.989 1.00 88.19 91 VAL A N 1
ATOM 717 C CA . VAL A 1 91 ? -13.880 -6.890 5.253 1.00 88.19 91 VAL A CA 1
ATOM 718 C C . VAL A 1 91 ? -12.880 -6.281 4.287 1.00 88.19 91 VAL A C 1
ATOM 720 O O . VAL A 1 91 ? -13.101 -6.246 3.078 1.00 88.19 91 VAL A O 1
ATOM 723 N N . ALA A 1 92 ? -11.756 -5.822 4.828 1.00 88.50 92 ALA A N 1
ATOM 724 C CA . ALA A 1 92 ? -10.597 -5.398 4.059 1.00 88.50 92 ALA A CA 1
ATOM 725 C C . ALA A 1 92 ? -9.331 -6.068 4.589 1.00 88.50 92 ALA A C 1
ATOM 727 O O . ALA A 1 92 ? -9.191 -6.325 5.785 1.00 88.50 92 ALA A O 1
ATOM 728 N N . VAL A 1 93 ? -8.399 -6.370 3.688 1.00 88.06 93 VAL A N 1
ATOM 729 C CA . VAL A 1 93 ? -7.241 -7.214 3.995 1.00 88.06 93 VAL A CA 1
ATOM 730 C C . VAL A 1 93 ? -5.961 -6.512 3.573 1.00 88.06 93 VAL A C 1
ATOM 732 O O . VAL A 1 93 ? -5.773 -6.187 2.402 1.00 88.06 93 VAL A O 1
ATOM 735 N N . ASN A 1 94 ? -5.044 -6.341 4.519 1.00 89.38 94 ASN A N 1
ATOM 736 C CA . ASN A 1 94 ? -3.715 -5.799 4.290 1.00 89.38 94 ASN A CA 1
ATOM 737 C C . ASN A 1 94 ? -2.665 -6.888 4.532 1.00 89.38 94 ASN A C 1
ATOM 739 O O . ASN A 1 94 ? -2.445 -7.311 5.662 1.00 89.38 94 ASN A O 1
ATOM 743 N N . ARG A 1 95 ? -1.994 -7.345 3.470 1.00 85.25 95 ARG A N 1
ATOM 744 C CA . ARG A 1 95 ? -1.003 -8.438 3.526 1.00 85.25 95 ARG A CA 1
ATOM 745 C C . ARG A 1 95 ? 0.450 -7.952 3.628 1.00 85.25 95 ARG A C 1
ATOM 747 O O . ARG A 1 95 ? 1.380 -8.732 3.390 1.00 85.25 95 ARG A O 1
ATOM 754 N N . ASP A 1 96 ? 0.698 -6.674 3.932 1.00 84.94 96 ASP A N 1
ATOM 755 C CA . ASP A 1 96 ? 2.069 -6.241 4.217 1.00 84.94 96 ASP A CA 1
ATOM 756 C C . ASP A 1 96 ? 2.548 -6.897 5.526 1.00 84.94 96 ASP A C 1
ATOM 758 O O . ASP A 1 96 ? 1.889 -6.857 6.560 1.00 84.94 96 ASP A O 1
ATOM 762 N N . LEU A 1 97 ? 3.754 -7.467 5.499 1.00 86.19 97 LEU A N 1
ATOM 763 C CA . LEU A 1 97 ? 4.387 -8.083 6.669 1.00 86.19 97 LEU A CA 1
ATOM 764 C C . LEU A 1 97 ? 4.583 -7.075 7.805 1.00 86.19 97 LEU A C 1
ATOM 766 O O . LEU A 1 97 ? 4.642 -7.455 8.971 1.00 86.19 97 LEU A O 1
ATOM 770 N N . ASN A 1 98 ? 4.708 -5.791 7.463 1.00 88.31 98 ASN A N 1
ATOM 771 C CA . ASN A 1 98 ? 4.843 -4.717 8.438 1.00 88.31 98 ASN A CA 1
ATOM 772 C C . ASN A 1 98 ? 3.517 -4.013 8.742 1.00 88.31 98 ASN A C 1
ATOM 774 O O . ASN A 1 98 ? 3.538 -3.086 9.544 1.00 88.31 98 ASN A O 1
ATOM 778 N N . ALA A 1 99 ? 2.389 -4.433 8.155 1.00 88.25 99 ALA A N 1
ATOM 779 C CA . ALA A 1 99 ? 1.119 -3.712 8.249 1.00 88.25 99 ALA A CA 1
ATOM 780 C C . ALA A 1 99 ? 0.707 -3.452 9.704 1.00 88.25 99 ALA A C 1
ATOM 782 O O . ALA A 1 99 ? 0.391 -2.322 10.058 1.00 88.25 99 ALA A O 1
ATOM 783 N N . ILE A 1 100 ? 0.808 -4.471 10.567 1.00 88.88 100 ILE A N 1
ATOM 784 C CA . ILE A 1 100 ? 0.499 -4.340 11.998 1.00 88.88 100 ILE A CA 1
ATOM 785 C C . ILE A 1 100 ? 1.439 -3.330 12.663 1.00 88.88 100 ILE A C 1
ATOM 787 O O . ILE A 1 100 ? 0.985 -2.459 13.389 1.00 88.88 100 ILE A O 1
ATOM 791 N N . ARG A 1 101 ? 2.751 -3.400 12.402 1.00 89.00 101 ARG A N 1
ATOM 792 C CA . ARG A 1 101 ? 3.725 -2.473 13.006 1.00 89.00 101 ARG A CA 1
ATOM 793 C C . ARG A 1 101 ? 3.477 -1.029 12.582 1.00 89.00 101 ARG A C 1
ATOM 795 O O . ARG A 1 101 ? 3.596 -0.141 13.412 1.00 89.00 101 ARG A O 1
ATOM 802 N N . ILE A 1 102 ? 3.140 -0.818 11.312 1.00 88.50 102 ILE A N 1
ATOM 803 C CA . ILE A 1 102 ? 2.802 0.499 10.768 1.00 88.50 102 ILE A CA 1
ATOM 804 C C . ILE A 1 102 ? 1.525 1.023 11.425 1.00 88.50 102 ILE A C 1
ATOM 806 O O . ILE A 1 102 ? 1.481 2.180 11.821 1.00 88.50 102 ILE A O 1
ATOM 810 N N . LEU A 1 103 ? 0.510 0.166 11.569 1.00 86.31 103 LEU A N 1
ATOM 811 C CA . LEU A 1 103 ? -0.761 0.511 12.198 1.00 86.31 103 LEU A CA 1
ATOM 812 C C . LEU A 1 103 ? -0.584 0.900 13.672 1.00 86.31 103 LEU A C 1
ATOM 814 O O . LEU A 1 103 ? -1.127 1.914 14.092 1.00 86.31 103 LEU A O 1
ATOM 818 N N . ARG A 1 104 ? 0.219 0.145 14.430 1.00 87.00 104 ARG A N 1
ATOM 819 C CA . ARG A 1 104 ? 0.560 0.488 15.819 1.00 87.00 104 ARG A CA 1
ATOM 820 C C . ARG A 1 104 ? 1.293 1.817 15.913 1.00 87.00 104 ARG A C 1
ATOM 822 O O . ARG A 1 104 ? 0.862 2.696 16.638 1.00 87.00 104 ARG A O 1
ATOM 829 N N . ASP A 1 105 ? 2.342 1.992 15.109 1.00 85.31 105 ASP A N 1
ATOM 830 C CA . ASP A 1 105 ? 3.123 3.234 15.085 1.00 85.31 105 ASP A CA 1
ATOM 831 C C . ASP A 1 105 ? 2.259 4.445 14.695 1.00 85.31 105 ASP A C 1
ATOM 833 O O . ASP A 1 105 ? 2.470 5.543 15.194 1.00 85.31 105 ASP A O 1
ATOM 837 N N . TYR A 1 106 ? 1.263 4.253 13.826 1.00 80.31 106 TYR A N 1
ATOM 838 C CA . TYR A 1 106 ? 0.295 5.294 13.505 1.00 80.31 106 TYR A CA 1
ATOM 839 C C . TYR A 1 106 ? -0.586 5.621 14.716 1.00 80.31 106 TYR A C 1
ATOM 841 O O . TYR A 1 106 ? -0.605 6.764 15.151 1.00 80.31 106 TYR A O 1
ATOM 849 N N . VAL A 1 107 ? -1.269 4.639 15.305 1.00 79.38 107 VAL A N 1
ATOM 850 C CA . VAL A 1 107 ? -2.200 4.884 16.421 1.00 79.38 107 VAL A CA 1
ATOM 851 C C . VAL A 1 107 ? -1.488 5.420 17.667 1.00 79.38 107 VAL A C 1
ATOM 853 O O . VAL A 1 107 ? -1.981 6.352 18.297 1.00 79.38 107 VAL A O 1
ATOM 856 N N . ASP A 1 108 ? -0.311 4.889 17.995 1.00 78.56 108 ASP A N 1
ATOM 857 C CA . ASP A 1 108 ? 0.426 5.269 19.202 1.00 78.56 108 ASP A CA 1
ATOM 858 C C . ASP A 1 108 ? 1.012 6.687 19.109 1.00 78.56 108 ASP A C 1
ATOM 860 O O . ASP A 1 108 ? 1.051 7.399 20.111 1.00 78.56 108 ASP A O 1
ATOM 864 N N . TYR A 1 109 ? 1.453 7.119 17.920 1.00 70.25 109 TYR A N 1
ATOM 865 C CA . TYR A 1 109 ? 2.211 8.368 17.756 1.00 70.25 109 TYR A CA 1
ATOM 866 C C . TYR A 1 109 ? 1.494 9.467 16.963 1.00 70.25 109 TYR A C 1
ATOM 868 O O . TYR A 1 109 ? 2.010 10.588 16.890 1.00 70.25 109 TYR A O 1
ATOM 876 N N . HIS A 1 110 ? 0.323 9.207 16.364 1.00 62.88 110 HIS A N 1
ATOM 877 C CA . HIS A 1 110 ? -0.395 10.253 15.625 1.00 62.88 110 HIS A CA 1
ATOM 878 C C . HIS A 1 110 ? -0.924 11.364 16.547 1.00 62.88 110 HIS A C 1
ATOM 880 O O . HIS A 1 110 ? -1.134 12.486 16.087 1.00 62.88 110 HIS A O 1
ATOM 886 N N . GLU A 1 111 ? -1.054 11.086 17.843 1.00 49.41 111 GLU A N 1
ATOM 887 C CA . GLU A 1 111 ? -1.657 11.997 18.810 1.00 49.41 111 GLU A CA 1
ATOM 888 C C . GLU A 1 111 ? -0.704 13.057 19.396 1.00 49.41 111 GLU A C 1
ATOM 890 O O . GLU A 1 111 ? -1.142 14.151 19.741 1.00 49.41 111 GLU A O 1
ATOM 895 N N . GLU A 1 112 ? 0.600 12.778 19.504 1.00 49.38 112 GLU A N 1
ATOM 896 C CA . GLU A 1 112 ? 1.486 13.607 20.342 1.00 49.38 112 GLU A CA 1
ATOM 897 C C . GLU A 1 112 ? 2.221 14.739 19.611 1.00 49.38 112 GLU A C 1
ATOM 899 O O . GLU A 1 112 ? 2.768 15.626 20.267 1.00 49.38 112 GLU A O 1
ATOM 904 N N . ILE A 1 113 ? 2.283 14.756 18.274 1.00 48.28 113 ILE A N 1
ATOM 905 C CA . ILE A 1 113 ? 3.155 15.719 17.579 1.00 48.28 113 ILE A CA 1
ATOM 906 C C . ILE A 1 113 ? 2.471 16.280 16.335 1.00 48.28 113 ILE A C 1
ATOM 908 O O . ILE A 1 113 ? 2.387 15.634 15.292 1.00 48.28 113 ILE A O 1
ATOM 912 N N . ILE A 1 114 ? 2.040 17.536 16.424 1.00 44.97 114 ILE A N 1
ATOM 913 C CA . ILE A 1 114 ? 1.809 18.404 15.267 1.00 44.97 114 ILE A CA 1
ATOM 914 C C . ILE A 1 114 ? 3.175 18.510 14.560 1.00 44.97 114 ILE A C 1
ATOM 916 O O . ILE A 1 114 ? 4.058 19.166 15.092 1.00 44.97 114 ILE A O 1
ATOM 920 N N . ASP A 1 115 ? 3.355 17.748 13.468 1.00 54.91 115 ASP A N 1
ATOM 921 C CA . ASP A 1 115 ? 4.575 17.481 12.652 1.00 54.91 115 ASP A CA 1
ATOM 922 C C . ASP A 1 115 ? 4.985 15.984 12.560 1.00 54.91 115 ASP A C 1
ATOM 924 O O . ASP A 1 115 ? 5.854 15.629 11.755 1.00 54.91 115 ASP A O 1
ATOM 928 N N . SER A 1 116 ? 4.333 15.055 13.283 1.00 67.38 116 SER A N 1
ATOM 929 C CA . SER A 1 116 ? 4.643 13.605 13.230 1.00 67.38 116 SER A CA 1
ATOM 930 C C . SER A 1 116 ? 4.361 12.970 11.878 1.00 67.38 116 SER A C 1
ATOM 932 O O . SER A 1 116 ? 5.084 12.058 11.476 1.00 67.38 116 SER A O 1
ATOM 934 N N . ARG A 1 117 ? 3.335 13.436 11.157 1.00 74.81 117 ARG A N 1
ATOM 935 C CA . ARG A 1 117 ? 2.893 12.792 9.914 1.00 74.81 117 ARG A CA 1
ATOM 936 C C . ARG A 1 117 ? 4.012 12.724 8.880 1.00 74.81 117 ARG A C 1
ATOM 938 O O . ARG A 1 117 ? 4.232 11.670 8.298 1.00 74.81 117 ARG A O 1
ATOM 945 N N . GLY A 1 118 ? 4.779 13.801 8.705 1.00 77.25 118 GLY A N 1
ATOM 946 C CA . GLY A 1 118 ? 5.916 13.809 7.781 1.00 77.25 118 GLY A CA 1
ATOM 947 C C . GLY A 1 118 ? 7.042 12.862 8.213 1.00 77.25 118 GLY A C 1
ATOM 948 O O . GLY A 1 118 ? 7.665 12.207 7.374 1.00 77.25 118 GLY A O 1
ATOM 949 N N . VAL A 1 119 ? 7.289 12.741 9.522 1.00 82.38 119 VAL A N 1
ATOM 950 C CA . VAL A 1 119 ? 8.286 11.812 10.082 1.00 82.38 119 VAL A CA 1
ATOM 951 C C . VAL A 1 119 ? 7.840 10.363 9.900 1.00 82.38 119 VAL A C 1
ATOM 953 O O . VAL A 1 119 ? 8.635 9.538 9.448 1.00 82.38 119 VAL A O 1
ATOM 956 N N . PHE A 1 120 ? 6.572 10.066 10.181 1.00 84.81 120 PHE A N 1
ATOM 957 C CA . PHE A 1 120 ? 5.942 8.768 9.961 1.00 84.81 120 PHE A CA 1
ATOM 958 C C . PHE A 1 120 ? 5.986 8.373 8.480 1.00 84.81 120 PHE A C 1
ATOM 960 O O . PHE A 1 120 ? 6.504 7.307 8.133 1.00 84.81 120 PHE A O 1
ATOM 967 N N . GLU A 1 121 ? 5.538 9.269 7.594 1.00 86.62 121 GLU A N 1
ATOM 968 C CA . GLU A 1 121 ? 5.530 9.055 6.147 1.00 86.62 121 GLU A CA 1
ATOM 969 C C . GLU A 1 121 ? 6.941 8.785 5.616 1.00 86.62 121 GLU A C 1
ATOM 971 O O . GLU A 1 121 ? 7.158 7.862 4.828 1.00 86.62 121 GLU A O 1
ATOM 976 N N . LYS A 1 122 ? 7.939 9.525 6.110 1.00 88.12 122 LYS A N 1
ATOM 977 C CA . LYS A 1 122 ? 9.344 9.316 5.752 1.00 88.12 122 LYS A CA 1
ATOM 978 C C . LYS A 1 122 ? 9.897 7.999 6.303 1.00 88.12 122 LYS A C 1
ATOM 980 O O . LYS A 1 122 ? 10.552 7.268 5.558 1.00 88.12 122 LYS A O 1
ATOM 985 N N . ARG A 1 123 ? 9.634 7.676 7.575 1.00 88.12 123 ARG A N 1
ATOM 986 C CA . ARG A 1 123 ? 10.111 6.458 8.258 1.00 88.12 123 ARG A CA 1
ATOM 987 C C . ARG A 1 123 ? 9.634 5.200 7.546 1.00 88.12 123 ARG A C 1
ATOM 989 O O . ARG A 1 123 ? 10.435 4.310 7.264 1.00 88.12 123 ARG A O 1
ATOM 996 N N . TRP A 1 124 ? 8.347 5.148 7.222 1.00 89.19 124 TRP A N 1
ATOM 997 C CA . TRP A 1 124 ? 7.732 3.997 6.564 1.00 89.19 124 TRP A CA 1
ATOM 998 C C . TRP A 1 124 ? 7.776 4.072 5.037 1.00 89.19 124 TRP A C 1
ATOM 1000 O O . TRP A 1 124 ? 7.363 3.130 4.360 1.00 89.19 124 TRP A O 1
ATOM 1010 N N . SER A 1 125 ? 8.351 5.147 4.484 1.00 92.12 125 SER A N 1
ATOM 1011 C CA . SER A 1 125 ? 8.429 5.389 3.040 1.00 92.12 125 SER A CA 1
ATOM 1012 C C . SER A 1 125 ? 7.053 5.297 2.378 1.00 92.12 125 SER A C 1
ATOM 1014 O O . SER A 1 125 ? 6.866 4.556 1.407 1.00 92.12 125 SER A O 1
ATOM 1016 N N . ILE A 1 126 ? 6.096 6.029 2.943 1.00 88.12 126 ILE A N 1
ATOM 1017 C CA . ILE A 1 126 ? 4.715 6.093 2.477 1.00 88.12 126 ILE A CA 1
ATOM 1018 C C . ILE A 1 126 ? 4.669 6.830 1.142 1.00 88.12 126 ILE A C 1
ATOM 1020 O O . ILE A 1 126 ? 5.313 7.862 0.955 1.00 88.12 126 ILE A O 1
ATOM 1024 N N . VAL A 1 127 ? 3.940 6.260 0.188 1.00 89.56 127 VAL A N 1
ATOM 1025 C CA . VAL A 1 127 ? 3.754 6.834 -1.157 1.00 89.56 127 VAL A CA 1
ATOM 1026 C C . VAL A 1 127 ? 2.340 7.352 -1.394 1.00 89.56 127 VAL A C 1
ATOM 1028 O O . VAL A 1 127 ? 2.091 8.031 -2.388 1.00 89.56 127 VAL A O 1
ATOM 1031 N N . GLY A 1 128 ? 1.414 6.994 -0.512 1.00 87.69 128 GLY A N 1
ATOM 1032 C CA . GLY A 1 128 ? -0.004 7.273 -0.631 1.00 87.69 128 GLY A CA 1
ATOM 1033 C C . GLY A 1 128 ? -0.791 6.532 0.441 1.00 87.69 128 GLY A C 1
ATOM 1034 O O . GLY A 1 128 ? -0.217 5.830 1.276 1.00 87.69 128 GLY A O 1
ATOM 1035 N N . TYR A 1 129 ? -2.103 6.698 0.382 1.00 84.81 129 TYR A N 1
ATOM 1036 C CA . TYR A 1 129 ? -3.071 6.078 1.274 1.00 84.81 129 TYR A CA 1
ATOM 1037 C C . TYR A 1 129 ? -4.160 5.431 0.420 1.00 84.81 129 TYR A C 1
ATOM 1039 O O . TYR A 1 129 ? -4.453 5.942 -0.663 1.00 84.81 129 TYR A O 1
ATOM 1047 N N . ASP A 1 130 ? -4.717 4.319 0.888 1.00 83.06 130 ASP A N 1
ATOM 1048 C CA . ASP A 1 130 ? -5.879 3.693 0.255 1.00 83.06 130 ASP A CA 1
ATOM 1049 C C . ASP A 1 130 ? -7.199 4.360 0.678 1.00 83.06 130 ASP A C 1
ATOM 1051 O O . ASP A 1 130 ? -7.222 5.314 1.462 1.00 83.06 130 ASP A O 1
ATOM 1055 N N . ASP A 1 131 ? -8.311 3.844 0.153 1.00 78.06 131 ASP A N 1
ATOM 1056 C CA . ASP A 1 131 ? -9.659 4.354 0.424 1.00 78.06 131 ASP A CA 1
ATOM 1057 C C . ASP A 1 131 ? -10.041 4.278 1.913 1.00 78.06 131 ASP A C 1
ATOM 1059 O O . ASP A 1 131 ? -10.837 5.085 2.391 1.00 78.06 131 ASP A O 1
ATOM 1063 N N . LEU A 1 132 ? -9.438 3.352 2.668 1.00 76.88 132 LEU A N 1
ATOM 1064 C CA . LEU A 1 132 ? -9.637 3.211 4.111 1.00 76.88 132 LEU A CA 1
ATOM 1065 C C . LEU A 1 132 ? -8.755 4.155 4.936 1.00 76.88 132 LEU A C 1
ATOM 1067 O O . LEU A 1 132 ? -8.845 4.155 6.166 1.00 76.88 132 LEU A O 1
ATOM 1071 N N . GLY A 1 133 ? -7.920 4.964 4.282 1.00 76.50 133 GLY A N 1
ATOM 1072 C CA . GLY A 1 133 ? -6.948 5.831 4.933 1.00 76.50 133 GLY A CA 1
ATOM 1073 C C . GLY A 1 133 ? -5.719 5.081 5.445 1.00 76.50 133 GLY A C 1
ATOM 1074 O O . GLY A 1 133 ? -4.942 5.654 6.206 1.00 76.50 133 GLY A O 1
ATOM 1075 N N . GLN A 1 134 ? -5.502 3.821 5.047 1.00 83.31 134 GLN A N 1
ATOM 1076 C CA . GLN A 1 134 ? -4.320 3.077 5.471 1.00 83.31 134 GLN A CA 1
ATOM 1077 C C . GLN A 1 134 ? -3.117 3.432 4.589 1.00 83.31 134 GLN A C 1
ATOM 1079 O O . GLN A 1 134 ? -3.239 3.560 3.366 1.00 83.31 134 GLN A O 1
ATOM 1084 N N . PRO A 1 135 ? -1.920 3.559 5.178 1.00 86.44 135 PRO A N 1
ATOM 1085 C CA . PRO A 1 135 ? -0.714 3.885 4.431 1.00 86.44 135 PRO A CA 1
ATOM 1086 C C . PRO A 1 135 ? -0.302 2.767 3.455 1.00 86.44 135 PRO A C 1
ATOM 1088 O O . PRO A 1 135 ? -0.356 1.573 3.770 1.00 86.44 135 PRO A O 1
ATOM 1091 N N . ILE A 1 136 ? 0.177 3.168 2.274 1.00 88.75 136 ILE A N 1
ATOM 1092 C CA . ILE A 1 136 ? 0.786 2.295 1.260 1.00 88.75 136 ILE A CA 1
ATOM 1093 C C . ILE A 1 136 ? 2.290 2.570 1.221 1.00 88.75 136 ILE A C 1
ATOM 1095 O O . ILE A 1 136 ? 2.727 3.703 0.989 1.00 88.75 136 ILE A O 1
ATOM 1099 N N . THR A 1 137 ? 3.106 1.535 1.436 1.00 90.06 137 THR A N 1
ATOM 1100 C CA . THR A 1 137 ? 4.568 1.685 1.518 1.00 90.06 137 THR A CA 1
ATOM 1101 C C . THR A 1 137 ? 5.250 1.454 0.169 1.00 90.06 137 THR A C 1
ATOM 1103 O O . THR A 1 137 ? 4.795 0.662 -0.660 1.00 90.06 137 THR A O 1
ATOM 1106 N N . LYS A 1 138 ? 6.427 2.065 -0.050 1.00 89.88 138 LYS A N 1
ATOM 1107 C CA . LYS A 1 138 ? 7.284 1.714 -1.203 1.00 89.88 138 LYS A CA 1
ATOM 1108 C C . LYS A 1 138 ? 7.610 0.222 -1.256 1.00 89.88 138 LYS A C 1
ATOM 1110 O O . LYS A 1 138 ? 7.644 -0.347 -2.341 1.00 89.88 138 LYS A O 1
ATOM 1115 N N . ARG A 1 139 ? 7.865 -0.407 -0.103 1.00 87.75 139 ARG A N 1
ATOM 1116 C CA . ARG A 1 139 ? 8.258 -1.825 -0.026 1.00 87.75 139 ARG A CA 1
ATOM 1117 C C . ARG A 1 139 ? 7.140 -2.754 -0.478 1.00 87.75 139 ARG A C 1
ATOM 1119 O O . ARG A 1 139 ? 7.409 -3.765 -1.121 1.00 87.75 139 ARG A O 1
ATOM 1126 N N . GLU A 1 140 ? 5.903 -2.416 -0.146 1.00 84.88 140 GLU A N 1
ATOM 1127 C CA . GLU A 1 140 ? 4.732 -3.151 -0.599 1.00 84.88 140 GLU A CA 1
ATOM 1128 C C . GLU A 1 140 ? 4.570 -3.056 -2.118 1.00 84.88 140 GLU A C 1
ATOM 1130 O O . GLU A 1 140 ? 4.477 -4.088 -2.784 1.00 84.88 140 GLU A O 1
ATOM 1135 N N . ILE A 1 141 ? 4.659 -1.842 -2.675 1.00 86.56 141 ILE A N 1
ATOM 1136 C CA . ILE A 1 141 ? 4.648 -1.634 -4.130 1.00 86.56 141 ILE A CA 1
ATOM 1137 C C . ILE A 1 141 ? 5.751 -2.455 -4.788 1.00 86.56 141 ILE A C 1
ATOM 1139 O O . ILE A 1 141 ? 5.492 -3.156 -5.757 1.00 86.56 141 ILE A O 1
ATOM 1143 N N . GLU A 1 142 ? 6.975 -2.422 -4.263 1.00 85.44 142 GLU A N 1
ATOM 1144 C CA . GLU A 1 142 ? 8.098 -3.178 -4.824 1.00 85.44 142 GLU A CA 1
ATOM 1145 C C . GLU A 1 142 ? 7.895 -4.694 -4.785 1.00 85.44 142 GLU A C 1
ATOM 1147 O O . GLU A 1 142 ? 8.375 -5.380 -5.684 1.00 85.44 142 GLU A O 1
ATOM 1152 N N . ARG A 1 143 ? 7.165 -5.214 -3.792 1.00 82.62 143 ARG A N 1
ATOM 1153 C CA . ARG A 1 143 ? 6.840 -6.642 -3.689 1.00 82.62 143 ARG A CA 1
ATOM 1154 C C . ARG A 1 143 ? 5.819 -7.078 -4.738 1.00 82.62 143 ARG A C 1
ATOM 1156 O O . ARG A 1 143 ? 5.920 -8.186 -5.258 1.00 82.62 143 ARG A O 1
ATOM 1163 N N . VAL A 1 144 ? 4.834 -6.228 -5.022 1.00 81.00 144 VAL A N 1
ATOM 1164 C CA . VAL A 1 144 ? 3.777 -6.499 -6.013 1.00 81.00 144 VAL A CA 1
ATOM 1165 C C . VAL A 1 144 ? 4.232 -6.127 -7.428 1.00 81.00 144 VAL A C 1
ATOM 1167 O O . VAL A 1 144 ? 3.699 -6.638 -8.416 1.00 81.00 144 VAL A O 1
ATOM 1170 N N . ARG A 1 145 ? 5.247 -5.264 -7.549 1.00 79.81 145 ARG A N 1
ATOM 1171 C CA . ARG A 1 145 ? 5.735 -4.751 -8.824 1.00 79.81 145 ARG A CA 1
ATOM 1172 C C . ARG A 1 145 ? 6.222 -5.866 -9.728 1.00 79.81 145 ARG A C 1
ATOM 1174 O O . ARG A 1 145 ? 7.205 -6.553 -9.463 1.00 79.81 145 ARG A O 1
ATOM 1181 N N . ASN A 1 146 ? 5.584 -5.939 -10.883 1.00 75.44 146 ASN A N 1
ATOM 1182 C CA . ASN A 1 146 ? 6.052 -6.741 -11.989 1.00 75.44 146 ASN A CA 1
ATOM 1183 C C . ASN A 1 146 ? 6.913 -5.869 -12.907 1.00 75.44 146 ASN A C 1
ATOM 1185 O O . ASN A 1 146 ? 6.453 -4.831 -13.357 1.00 75.44 146 ASN A O 1
ATOM 1189 N N . HIS A 1 147 ? 8.137 -6.292 -13.218 1.00 73.94 147 HIS A N 1
ATOM 1190 C CA . HIS A 1 147 ? 9.082 -5.530 -14.046 1.00 73.94 147 HIS A CA 1
ATOM 1191 C C . HIS A 1 147 ? 8.791 -5.595 -15.559 1.00 73.94 147 HIS A C 1
ATOM 1193 O O . HIS A 1 147 ? 9.645 -5.244 -16.375 1.00 73.94 147 HIS A O 1
ATOM 1199 N N . ARG A 1 148 ? 7.608 -6.077 -15.963 1.00 68.00 148 ARG A N 1
ATOM 1200 C CA . ARG A 1 148 ? 7.254 -6.310 -17.372 1.00 68.00 148 ARG A CA 1
ATOM 1201 C C . ARG A 1 148 ? 7.301 -5.031 -18.208 1.00 68.00 148 ARG A C 1
ATOM 1203 O O . ARG A 1 148 ? 7.886 -5.070 -19.288 1.00 68.00 148 ARG A O 1
ATOM 1210 N N . SER A 1 149 ? 6.732 -3.914 -17.744 1.00 65.88 149 SER A N 1
ATOM 1211 C CA . SER A 1 149 ? 6.725 -2.674 -18.540 1.00 65.88 149 SER A CA 1
ATOM 1212 C C . SER A 1 149 ? 8.115 -2.039 -18.566 1.00 65.88 149 SER A C 1
ATOM 1214 O O . SER A 1 149 ? 8.535 -1.552 -19.609 1.00 65.88 149 SER A O 1
ATOM 1216 N N . THR A 1 150 ? 8.879 -2.135 -17.473 1.00 62.88 150 THR A N 1
ATOM 1217 C CA . THR A 1 150 ? 10.298 -1.745 -17.414 1.00 62.88 150 THR A CA 1
ATOM 1218 C C . THR A 1 150 ? 11.116 -2.486 -18.468 1.00 62.88 150 THR A C 1
ATOM 1220 O O . THR A 1 150 ? 11.828 -1.856 -19.248 1.00 62.88 150 THR A O 1
ATOM 1223 N N . VAL A 1 151 ? 10.991 -3.815 -18.529 1.00 69.69 151 VAL A N 1
ATOM 1224 C CA . VAL A 1 151 ? 11.720 -4.649 -19.496 1.00 69.69 151 VAL A CA 1
ATOM 1225 C C . VAL A 1 151 ? 11.262 -4.358 -20.925 1.00 69.69 151 VAL A C 1
ATOM 1227 O O . VAL A 1 151 ? 12.104 -4.181 -21.800 1.00 69.69 151 VAL A O 1
ATOM 1230 N N . ALA A 1 152 ? 9.953 -4.251 -21.171 1.00 64.81 152 ALA A N 1
ATOM 1231 C CA . ALA A 1 152 ? 9.416 -3.970 -22.501 1.00 64.81 152 ALA A CA 1
ATOM 1232 C C . ALA A 1 152 ? 9.827 -2.582 -23.026 1.00 64.81 152 ALA A C 1
ATOM 1234 O O . ALA A 1 152 ? 10.247 -2.464 -24.176 1.00 64.81 152 ALA A O 1
ATOM 1235 N N . CYS A 1 153 ? 9.762 -1.539 -22.192 1.00 60.38 153 CYS A N 1
ATOM 1236 C CA . CYS A 1 153 ? 10.152 -0.181 -22.575 1.00 60.38 153 CYS A CA 1
ATOM 1237 C C . CYS A 1 153 ? 11.670 -0.041 -22.755 1.00 60.38 153 CYS A C 1
ATOM 1239 O O . CYS A 1 153 ? 12.103 0.604 -23.709 1.00 60.38 153 CYS A O 1
ATOM 1241 N N . ALA A 1 154 ? 12.485 -0.672 -21.901 1.00 62.72 154 ALA A N 1
ATOM 1242 C CA . ALA A 1 154 ? 13.939 -0.683 -22.065 1.00 62.72 154 AL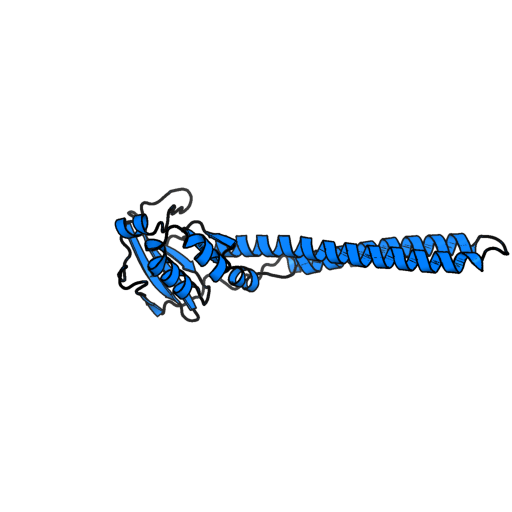A A CA 1
ATOM 1243 C C . ALA A 1 154 ? 14.360 -1.445 -23.336 1.00 62.72 154 ALA A C 1
ATOM 1245 O O . ALA A 1 154 ? 15.160 -0.940 -24.124 1.00 62.72 154 ALA A O 1
ATOM 1246 N N . ALA A 1 155 ? 13.773 -2.621 -23.587 1.00 63.09 155 ALA A N 1
ATOM 1247 C CA . ALA A 1 155 ? 14.041 -3.406 -24.790 1.00 63.09 155 ALA A CA 1
ATOM 1248 C C . ALA A 1 155 ? 13.560 -2.702 -26.071 1.00 63.09 155 ALA A C 1
ATOM 1250 O O . ALA A 1 155 ? 14.262 -2.722 -27.079 1.00 63.09 155 ALA A O 1
ATOM 1251 N N . GLY A 1 156 ? 12.397 -2.040 -26.035 1.00 56.00 156 GLY A N 1
ATOM 1252 C CA . GLY A 1 156 ? 11.883 -1.242 -27.151 1.00 56.00 156 GLY A CA 1
ATOM 1253 C C . GLY A 1 156 ? 12.767 -0.033 -27.474 1.00 56.00 156 GLY A C 1
ATOM 1254 O O . GLY A 1 156 ? 13.071 0.204 -28.643 1.00 56.00 156 GLY A O 1
ATOM 1255 N N . GLY A 1 157 ? 13.240 0.684 -26.447 1.00 58.00 157 GLY A N 1
ATOM 1256 C CA . GLY A 1 157 ? 14.182 1.798 -26.603 1.00 58.00 157 GLY A CA 1
ATOM 1257 C C . GLY A 1 157 ? 15.519 1.361 -27.208 1.00 58.00 157 GLY A C 1
ATOM 1258 O O . GLY A 1 157 ? 15.987 1.968 -28.172 1.00 58.00 157 GLY A O 1
ATOM 1259 N N . GLY A 1 158 ? 16.094 0.260 -26.710 1.00 57.62 158 GLY A N 1
ATOM 1260 C CA . GLY A 1 158 ? 17.327 -0.312 -27.258 1.00 57.62 158 GLY A CA 1
ATOM 1261 C C . GLY A 1 158 ? 17.162 -0.852 -28.683 1.00 57.62 158 GLY A C 1
ATOM 1262 O O . GLY A 1 158 ? 18.009 -0.613 -29.541 1.00 57.62 158 GLY A O 1
ATOM 1263 N N . GLY A 1 159 ? 16.043 -1.524 -28.972 1.00 58.69 159 GLY A N 1
ATOM 1264 C CA . GLY A 1 159 ? 15.744 -2.076 -30.295 1.00 58.69 159 GLY A CA 1
ATOM 1265 C C . GLY A 1 159 ? 15.549 -1.009 -31.375 1.00 58.69 159 GLY A C 1
ATOM 1266 O O . GLY A 1 159 ? 16.057 -1.167 -32.484 1.00 58.69 159 GLY A O 1
ATOM 1267 N N . LEU A 1 160 ? 14.872 0.101 -31.057 1.00 57.38 160 LEU A N 1
ATOM 1268 C CA . LEU A 1 160 ? 14.718 1.229 -31.983 1.00 57.38 160 LEU A CA 1
ATOM 1269 C C . LEU A 1 160 ? 16.053 1.922 -32.260 1.00 57.38 160 LEU A C 1
ATOM 1271 O O . LEU A 1 160 ? 16.351 2.225 -33.413 1.00 57.38 160 LEU A O 1
ATOM 1275 N N . ALA A 1 161 ? 16.882 2.125 -31.238 1.00 58.25 161 ALA A N 1
ATOM 1276 C CA . ALA A 1 161 ? 18.173 2.773 -31.424 1.00 58.25 161 ALA A CA 1
ATOM 1277 C C . ALA A 1 161 ? 19.165 1.908 -32.219 1.00 58.25 161 ALA A C 1
ATOM 1279 O O . ALA A 1 161 ? 19.860 2.424 -33.093 1.00 58.25 161 ALA A O 1
ATOM 1280 N N . LEU A 1 162 ? 19.181 0.588 -31.994 1.00 57.84 162 LEU A N 1
ATOM 1281 C CA . LEU A 1 162 ? 19.975 -0.344 -32.802 1.00 57.84 162 LEU A CA 1
ATOM 1282 C C . LEU A 1 162 ? 19.425 -0.483 -34.230 1.00 57.84 162 LEU A C 1
ATOM 1284 O O . LEU A 1 162 ? 20.204 -0.569 -35.177 1.00 57.84 162 LEU A O 1
ATOM 1288 N N . GLY A 1 163 ? 18.102 -0.465 -34.417 1.00 58.53 163 GLY A N 1
ATOM 1289 C CA . GLY A 1 163 ? 17.466 -0.514 -35.738 1.00 58.53 163 GLY A CA 1
ATOM 1290 C C . GLY A 1 163 ? 17.739 0.734 -36.583 1.00 58.53 163 GLY A C 1
ATOM 1291 O O . GLY A 1 163 ? 18.099 0.624 -37.751 1.00 58.53 163 GLY A O 1
ATOM 1292 N N . VAL A 1 164 ? 17.634 1.926 -35.989 1.00 59.50 164 VAL A N 1
ATOM 1293 C CA . VAL A 1 164 ? 17.948 3.193 -36.670 1.00 59.50 164 VAL A CA 1
ATOM 1294 C C . VAL A 1 164 ? 19.456 3.337 -36.881 1.00 59.50 164 VAL A C 1
ATOM 1296 O O . VAL A 1 164 ? 19.876 3.693 -37.978 1.00 59.50 164 VAL A O 1
ATOM 1299 N N . GLY A 1 165 ? 20.276 2.993 -35.883 1.00 58.00 165 GLY A N 1
ATOM 1300 C CA . GLY A 1 165 ? 21.736 3.025 -35.998 1.00 58.00 165 GLY A CA 1
ATOM 1301 C C . GLY A 1 165 ? 22.269 2.075 -37.073 1.00 58.00 165 GLY A C 1
ATOM 1302 O O . GLY A 1 165 ? 23.134 2.461 -37.852 1.00 58.00 165 GLY A O 1
ATOM 1303 N N . SER A 1 166 ? 21.710 0.866 -37.182 1.00 56.66 166 SER A N 1
ATOM 1304 C CA . SER A 1 166 ? 22.086 -0.092 -38.232 1.00 56.66 166 SER A CA 1
ATOM 1305 C C . SER A 1 166 ? 21.611 0.324 -39.626 1.00 56.66 166 SER A C 1
ATOM 1307 O O . SER A 1 166 ? 22.361 0.146 -40.580 1.00 56.66 166 SER A O 1
ATOM 1309 N N . LEU A 1 167 ? 20.426 0.931 -39.764 1.00 58.50 167 LEU A N 1
ATOM 1310 C CA . LEU A 1 167 ? 19.961 1.495 -41.040 1.00 58.50 167 LEU A CA 1
ATOM 1311 C C . LEU A 1 167 ? 20.838 2.662 -41.508 1.00 58.50 167 LEU A C 1
ATOM 1313 O O . LEU A 1 167 ? 21.166 2.737 -42.690 1.00 58.50 167 LEU A O 1
ATOM 1317 N N . TRP A 1 168 ? 21.250 3.539 -40.592 1.00 60.19 168 TRP A N 1
ATOM 1318 C CA . TRP A 1 168 ? 22.148 4.651 -40.903 1.00 60.19 168 TRP A CA 1
ATOM 1319 C C . TRP A 1 168 ? 23.569 4.181 -41.222 1.00 60.19 168 TRP A C 1
ATOM 1321 O O . TRP A 1 168 ? 24.126 4.628 -42.218 1.00 60.19 168 TRP A O 1
ATOM 1331 N N . ALA A 1 169 ? 24.120 3.234 -40.455 1.00 58.06 169 ALA A N 1
ATOM 1332 C CA . ALA A 1 169 ? 25.425 2.630 -40.734 1.00 58.06 169 ALA A CA 1
ATOM 1333 C C . ALA A 1 169 ? 25.442 1.863 -42.070 1.00 58.06 169 ALA A C 1
ATOM 1335 O O . ALA A 1 169 ? 26.433 1.874 -42.796 1.00 58.06 169 ALA A O 1
ATOM 1336 N N . PHE A 1 170 ? 24.330 1.214 -42.423 1.00 55.88 170 PHE A N 1
ATOM 1337 C CA . PHE A 1 170 ? 24.170 0.561 -43.718 1.00 55.88 170 PHE A CA 1
ATOM 1338 C C . PHE A 1 170 ? 24.052 1.581 -44.862 1.00 55.88 170 PHE A C 1
ATOM 1340 O O . PHE A 1 170 ? 24.627 1.370 -45.927 1.00 55.88 170 PHE A O 1
ATOM 1347 N N . ALA A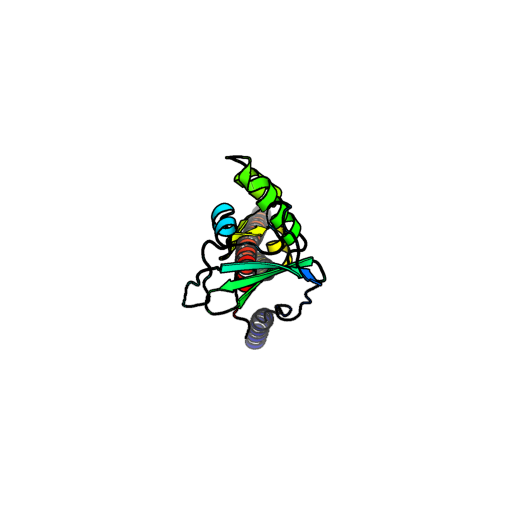 1 171 ? 23.366 2.709 -44.645 1.00 57.75 171 ALA A N 1
ATOM 1348 C CA . ALA A 1 171 ? 23.266 3.792 -45.622 1.00 57.75 171 ALA A CA 1
ATOM 1349 C C . ALA A 1 171 ? 24.618 4.480 -45.882 1.00 57.75 171 ALA A C 1
ATOM 1351 O O . ALA A 1 171 ? 24.938 4.747 -47.039 1.00 57.75 171 ALA A O 1
ATOM 1352 N N . THR A 1 172 ? 25.441 4.706 -44.853 1.00 59.75 172 THR A N 1
ATOM 1353 C CA . THR A 1 172 ? 26.812 5.220 -45.022 1.00 59.75 172 THR A CA 1
ATOM 1354 C C . THR A 1 172 ? 27.743 4.193 -45.661 1.00 59.75 172 THR A C 1
ATOM 1356 O O . THR A 1 172 ? 28.539 4.565 -46.518 1.00 59.75 172 THR A O 1
ATOM 1359 N N . PHE A 1 173 ? 27.610 2.901 -45.336 1.00 56.28 173 PHE A N 1
ATOM 1360 C CA . PHE A 1 173 ? 28.370 1.838 -46.003 1.00 56.28 173 PHE A CA 1
ATOM 1361 C C . PHE A 1 173 ? 28.037 1.735 -47.502 1.00 56.28 173 PHE A C 1
ATOM 1363 O O . PHE A 1 173 ? 28.944 1.636 -48.324 1.00 56.28 173 PHE A O 1
ATOM 1370 N N . ILE A 1 174 ? 26.755 1.813 -47.881 1.00 56.47 174 ILE A N 1
ATOM 1371 C CA . ILE A 1 174 ? 26.347 1.838 -49.294 1.00 56.47 174 ILE A CA 1
ATOM 1372 C C . ILE A 1 174 ? 26.779 3.146 -49.972 1.00 56.47 174 ILE A C 1
ATOM 1374 O O . ILE A 1 174 ? 27.299 3.102 -51.081 1.00 56.47 174 ILE A O 1
ATOM 1378 N N . GLY A 1 175 ? 26.620 4.300 -49.318 1.00 54.81 175 GLY A N 1
ATOM 1379 C CA . GLY A 1 175 ? 27.045 5.593 -49.864 1.00 54.81 175 GLY A CA 1
ATOM 1380 C C . GLY A 1 175 ? 28.554 5.674 -50.125 1.00 54.81 175 GLY A C 1
ATOM 1381 O O . GLY A 1 175 ? 28.963 6.182 -51.164 1.00 54.81 175 GLY A O 1
ATOM 1382 N N . GLY A 1 176 ? 29.373 5.107 -49.232 1.00 51.72 176 GLY A N 1
ATOM 1383 C CA . GLY A 1 176 ? 30.829 5.030 -49.389 1.00 51.72 176 GLY A CA 1
ATOM 1384 C C . GLY A 1 176 ? 31.302 3.915 -50.329 1.00 51.72 176 GLY A C 1
ATOM 1385 O O . GLY A 1 176 ? 32.329 4.064 -50.980 1.00 51.72 176 GLY A O 1
ATOM 1386 N N . GLY A 1 177 ? 30.550 2.816 -50.455 1.00 47.94 177 GLY A N 1
ATOM 1387 C CA . GLY A 1 177 ? 30.887 1.695 -51.342 1.00 47.94 177 GLY A CA 1
ATOM 1388 C C . GLY A 1 177 ? 30.684 1.975 -52.837 1.00 47.94 177 GLY A C 1
ATOM 1389 O O . GLY A 1 177 ? 31.244 1.263 -53.668 1.00 47.94 177 GLY A O 1
ATOM 1390 N N . PHE A 1 178 ? 29.909 3.010 -53.183 1.00 53.59 178 PHE A N 1
ATOM 1391 C CA . PHE A 1 178 ? 29.678 3.455 -54.564 1.00 53.59 178 PHE A CA 1
ATOM 1392 C C . PHE A 1 178 ? 30.286 4.840 -54.877 1.00 53.59 178 PHE A C 1
ATOM 1394 O O . PHE A 1 178 ? 30.148 5.320 -56.002 1.00 53.59 178 PHE A O 1
ATOM 1401 N N . GLY A 1 179 ? 30.975 5.466 -53.913 1.00 46.28 179 GLY A N 1
ATOM 1402 C CA . GLY A 1 179 ? 31.735 6.706 -54.088 1.00 46.28 179 GLY A CA 1
ATOM 1403 C C . GLY A 1 179 ? 33.176 6.423 -54.521 1.00 46.28 179 GLY A C 1
ATOM 1404 O O . GLY A 1 179 ? 33.878 5.615 -53.922 1.00 46.28 179 GLY A O 1
ATOM 1405 N N . THR A 1 180 ? 33.601 7.054 -55.608 1.00 45.59 180 THR A N 1
ATOM 1406 C CA . THR A 1 180 ? 34.907 6.898 -56.258 1.00 45.59 180 THR A CA 1
ATOM 1407 C C . THR A 1 180 ? 36.093 7.329 -55.381 1.00 45.59 180 THR A C 1
ATOM 1409 O O . THR A 1 180 ? 35.998 8.315 -54.667 1.00 45.59 180 THR A O 1
ATOM 1412 N N . SER A 1 181 ? 37.195 6.575 -55.500 1.00 54.88 181 SER A N 1
ATOM 1413 C CA . SER A 1 181 ? 38.617 6.874 -55.211 1.00 54.88 181 SER A CA 1
ATOM 1414 C C . SER A 1 181 ? 39.009 8.168 -54.461 1.00 54.88 181 SER A C 1
ATOM 1416 O O . SER A 1 181 ? 38.680 9.263 -54.893 1.00 54.88 181 SER A O 1
ATOM 1418 N N . GLU A 1 182 ? 39.887 7.983 -53.462 1.00 46.69 182 GLU A N 1
ATOM 1419 C CA . GLU A 1 182 ? 40.738 8.943 -52.711 1.00 46.69 182 GLU A CA 1
ATOM 1420 C C . GLU A 1 182 ? 40.233 9.562 -51.389 1.00 46.69 182 GLU A C 1
ATOM 1422 O O . GLU A 1 182 ? 41.070 9.801 -50.524 1.00 46.69 182 GLU A O 1
ATOM 1427 N N . GLU A 1 183 ? 38.933 9.668 -51.097 1.00 48.09 183 GLU A N 1
ATOM 1428 C CA . GLU A 1 183 ? 38.467 10.230 -49.797 1.00 48.09 183 GLU A CA 1
ATOM 1429 C C . GLU A 1 183 ? 38.300 9.196 -48.657 1.00 48.09 183 GLU A C 1
ATOM 1431 O O . GLU A 1 183 ? 38.001 9.534 -47.509 1.00 48.09 183 GLU A O 1
ATOM 1436 N N . LEU A 1 184 ? 38.521 7.904 -48.929 1.00 45.56 184 LEU A N 1
ATOM 1437 C CA . LEU A 1 184 ? 38.191 6.823 -47.985 1.00 45.56 184 LEU A CA 1
ATOM 1438 C C . LEU A 1 184 ? 39.036 6.802 -46.694 1.00 45.56 184 LEU A C 1
ATOM 1440 O O . LEU A 1 184 ? 38.634 6.164 -45.720 1.00 45.56 184 LEU A O 1
ATOM 1444 N N . VAL A 1 185 ? 40.194 7.470 -46.669 1.00 44.88 185 VAL A N 1
ATOM 1445 C CA . VAL A 1 185 ? 41.073 7.509 -45.485 1.00 44.88 185 VAL A CA 1
ATOM 1446 C C . VAL A 1 185 ? 40.632 8.592 -44.490 1.00 44.88 185 VAL A C 1
ATOM 1448 O O . VAL A 1 185 ? 40.709 8.353 -43.286 1.00 44.88 185 VAL A O 1
ATOM 1451 N N . GLU A 1 186 ? 40.059 9.712 -44.948 1.00 47.94 186 GLU A N 1
ATOM 1452 C CA . GLU A 1 186 ? 39.445 10.726 -44.068 1.00 47.94 186 GLU A CA 1
ATOM 1453 C C . GLU A 1 186 ? 38.089 10.265 -43.498 1.00 47.94 186 GLU A C 1
ATOM 1455 O O . GLU A 1 186 ? 37.781 10.533 -42.337 1.00 47.94 186 GLU A O 1
ATOM 1460 N N . GLY A 1 187 ? 37.320 9.462 -44.244 1.00 47.19 187 GLY A N 1
ATOM 1461 C CA . GLY A 1 187 ? 35.984 9.002 -43.828 1.00 47.19 187 GLY A CA 1
ATOM 1462 C C . GLY A 1 187 ? 35.937 7.980 -42.676 1.00 47.19 187 GLY A C 1
ATOM 1463 O O . GLY A 1 187 ? 34.866 7.715 -42.123 1.00 47.19 187 GLY A O 1
ATOM 1464 N N . THR A 1 188 ? 37.072 7.396 -42.270 1.00 49.81 188 THR A N 1
ATOM 1465 C CA . THR A 1 188 ? 37.107 6.434 -41.144 1.00 49.81 188 THR A CA 1
ATOM 1466 C C . THR A 1 188 ? 37.002 7.097 -39.768 1.00 49.81 188 THR A C 1
ATOM 1468 O O . THR A 1 188 ? 36.454 6.487 -38.845 1.00 49.81 188 THR A O 1
ATOM 1471 N N . GLY A 1 189 ? 37.449 8.352 -39.631 1.00 50.91 189 GLY A N 1
ATOM 1472 C CA . GLY A 1 189 ? 37.265 9.138 -38.406 1.00 50.91 189 GLY A CA 1
ATOM 1473 C C . GLY A 1 189 ? 35.790 9.450 -38.148 1.00 50.91 189 GLY A C 1
ATOM 1474 O O . GLY A 1 189 ? 35.291 9.253 -37.037 1.00 50.91 189 GLY A O 1
ATOM 1475 N N . ASP A 1 190 ? 35.066 9.812 -39.205 1.00 53.09 190 ASP A N 1
ATOM 1476 C CA . ASP A 1 190 ? 33.636 10.115 -39.138 1.00 53.09 190 ASP A CA 1
ATOM 1477 C C . ASP A 1 190 ? 32.793 8.869 -38.854 1.00 53.09 190 ASP A C 1
ATOM 1479 O O . ASP A 1 190 ? 31.862 8.926 -38.051 1.00 53.09 190 ASP A O 1
ATOM 1483 N N . ALA A 1 191 ? 33.152 7.707 -39.410 1.00 54.94 191 ALA A N 1
ATOM 1484 C CA . ALA A 1 191 ? 32.487 6.443 -39.086 1.00 54.94 191 ALA A CA 1
ATOM 1485 C C . ALA A 1 191 ? 32.608 6.081 -37.590 1.00 54.94 191 ALA A C 1
ATOM 1487 O O . ALA A 1 191 ? 31.635 5.624 -36.982 1.00 54.94 191 ALA A O 1
ATOM 1488 N N . GLY A 1 192 ? 33.772 6.334 -36.975 1.00 54.75 192 GLY A N 1
ATOM 1489 C CA . GLY A 1 192 ? 33.991 6.147 -35.538 1.00 54.75 192 GLY A CA 1
ATOM 1490 C C . GLY A 1 192 ? 33.156 7.100 -34.677 1.00 54.75 192 GLY A C 1
ATOM 1491 O O . GLY A 1 192 ? 32.542 6.667 -33.701 1.00 54.75 192 GLY A O 1
ATOM 1492 N N . ILE A 1 193 ? 33.062 8.375 -35.071 1.00 63.44 193 ILE A N 1
ATOM 1493 C CA . ILE A 1 193 ? 32.232 9.385 -34.394 1.00 63.44 193 ILE A CA 1
ATOM 1494 C C . ILE A 1 193 ? 30.743 9.039 -34.520 1.00 63.44 193 ILE A C 1
ATOM 1496 O O . ILE A 1 193 ? 30.016 9.077 -33.529 1.00 63.44 193 ILE A O 1
ATOM 1500 N N . ILE A 1 194 ? 30.288 8.612 -35.699 1.00 60.19 194 ILE A N 1
ATOM 1501 C CA . ILE A 1 194 ? 28.899 8.195 -35.940 1.00 60.19 194 ILE A CA 1
ATOM 1502 C C . ILE A 1 194 ? 28.546 6.952 -35.113 1.00 60.19 194 ILE A C 1
ATOM 1504 O O . ILE A 1 194 ? 27.453 6.881 -34.541 1.00 60.19 194 ILE A O 1
ATOM 1508 N N . MET A 1 195 ? 29.461 5.987 -34.987 1.00 59.06 195 MET A N 1
ATOM 1509 C CA . MET A 1 195 ? 29.268 4.815 -34.127 1.00 59.06 195 MET A CA 1
ATOM 1510 C C . MET A 1 195 ? 29.158 5.215 -32.646 1.00 59.06 195 MET A C 1
ATOM 1512 O O . MET A 1 195 ? 28.309 4.698 -31.921 1.00 59.06 195 MET A O 1
ATOM 1516 N N . LEU A 1 196 ? 29.956 6.190 -32.204 1.00 63.03 196 LEU A N 1
ATOM 1517 C CA . LEU A 1 196 ? 29.898 6.755 -30.853 1.00 63.03 196 LEU A CA 1
ATOM 1518 C C . LEU A 1 196 ? 28.586 7.513 -30.598 1.00 63.03 196 LEU A C 1
ATOM 1520 O O . LEU A 1 196 ? 27.960 7.327 -29.553 1.00 63.03 196 LEU A O 1
ATOM 1524 N N . CYS A 1 197 ? 28.122 8.311 -31.562 1.00 62.50 197 CYS A N 1
ATOM 1525 C CA . CYS A 1 197 ? 26.848 9.024 -31.483 1.00 62.50 197 CYS A CA 1
ATOM 1526 C C . CYS A 1 197 ? 25.654 8.059 -31.456 1.00 62.50 197 CYS A C 1
ATOM 1528 O O . CYS A 1 197 ? 24.749 8.223 -30.639 1.00 62.50 197 CYS A O 1
ATOM 1530 N N . THR A 1 198 ? 25.654 7.023 -32.296 1.00 60.34 198 THR A N 1
ATOM 1531 C CA . THR A 1 198 ? 24.578 6.016 -32.327 1.00 60.34 198 THR A CA 1
ATOM 1532 C C . THR A 1 198 ? 24.561 5.151 -31.066 1.00 60.34 198 THR A C 1
ATOM 1534 O O . THR A 1 198 ? 23.487 4.923 -30.505 1.00 60.34 198 THR A O 1
ATOM 1537 N N . ALA A 1 199 ? 25.726 4.750 -30.546 1.00 63.25 199 ALA A N 1
ATOM 1538 C CA . ALA A 1 199 ? 25.834 4.068 -29.256 1.00 63.25 199 ALA A CA 1
ATOM 1539 C C . ALA A 1 199 ? 25.362 4.956 -28.089 1.00 63.25 199 ALA A C 1
ATOM 1541 O O . ALA A 1 199 ? 24.621 4.493 -27.220 1.00 63.25 199 ALA A O 1
ATOM 1542 N N . GLY A 1 200 ? 25.718 6.246 -28.093 1.00 62.78 200 GLY A N 1
ATOM 1543 C CA . GLY A 1 200 ? 25.266 7.218 -27.095 1.00 62.78 200 GLY A CA 1
ATOM 1544 C C . GLY A 1 200 ? 23.746 7.398 -27.091 1.00 62.78 200 GLY A C 1
ATOM 1545 O O . GLY A 1 200 ? 23.115 7.323 -26.035 1.00 62.78 200 GLY A O 1
ATOM 1546 N N . VAL A 1 201 ? 23.133 7.547 -28.270 1.00 64.44 201 VAL A N 1
ATOM 1547 C CA . VAL A 1 201 ? 21.669 7.629 -28.416 1.00 64.44 201 VAL A CA 1
ATOM 1548 C C . VAL A 1 201 ? 20.995 6.331 -27.965 1.00 64.44 201 VAL A C 1
ATOM 1550 O O . VAL A 1 201 ? 19.958 6.387 -27.305 1.00 64.44 201 VAL A O 1
ATOM 1553 N N . ALA A 1 202 ? 21.589 5.166 -28.238 1.00 62.31 202 ALA A N 1
ATOM 1554 C CA . ALA A 1 202 ? 21.053 3.882 -27.790 1.00 62.31 202 ALA A CA 1
ATOM 1555 C C . ALA A 1 202 ? 21.065 3.719 -26.267 1.00 62.31 202 ALA A C 1
ATOM 1557 O O . ALA A 1 202 ? 20.074 3.262 -25.690 1.00 62.31 202 ALA A O 1
ATOM 1558 N N . ILE A 1 203 ? 22.143 4.138 -25.604 1.00 68.19 203 ILE A N 1
ATOM 1559 C CA . ILE A 1 203 ? 22.240 4.118 -24.140 1.00 68.19 203 ILE A CA 1
ATOM 1560 C C . ILE A 1 203 ? 21.214 5.078 -23.527 1.00 68.19 203 ILE A C 1
ATOM 1562 O O . ILE A 1 203 ? 20.492 4.692 -22.606 1.00 68.19 203 ILE A O 1
ATOM 1566 N N . LEU A 1 204 ? 21.086 6.294 -24.069 1.00 68.44 204 LEU A N 1
ATOM 1567 C CA . LEU A 1 204 ? 20.114 7.281 -23.591 1.00 68.44 204 LEU A CA 1
ATOM 1568 C C . LEU A 1 204 ? 18.665 6.818 -23.798 1.00 68.44 204 LEU A C 1
ATOM 1570 O O . LEU A 1 204 ? 17.857 6.928 -22.878 1.00 68.44 204 LEU A O 1
ATOM 1574 N N . ALA A 1 205 ? 18.336 6.244 -24.958 1.00 61.47 205 ALA A N 1
ATOM 1575 C CA . ALA A 1 205 ? 16.998 5.732 -25.255 1.00 61.47 205 ALA A CA 1
ATOM 1576 C C . ALA A 1 205 ? 16.629 4.519 -24.384 1.00 61.47 205 ALA A C 1
ATOM 1578 O O . ALA A 1 205 ? 15.508 4.433 -23.879 1.00 61.47 205 ALA A O 1
ATOM 1579 N N . THR A 1 206 ? 17.579 3.607 -24.152 1.00 62.72 206 THR A N 1
ATOM 1580 C CA . THR A 1 206 ? 17.389 2.455 -23.254 1.00 62.72 206 THR A CA 1
ATOM 1581 C C . THR A 1 206 ? 17.208 2.916 -21.806 1.00 62.72 206 THR A C 1
ATOM 1583 O O . THR A 1 206 ? 16.305 2.443 -21.114 1.00 62.72 206 THR A O 1
ATOM 1586 N N . GLY A 1 207 ? 18.016 3.885 -21.358 1.00 65.88 207 GLY A N 1
ATOM 1587 C CA . GLY A 1 207 ? 17.905 4.494 -20.033 1.00 65.88 207 GLY A CA 1
ATOM 1588 C C . GLY A 1 207 ? 16.561 5.194 -19.827 1.00 65.88 207 GLY A C 1
ATOM 1589 O O . GLY A 1 207 ? 15.865 4.913 -18.854 1.00 65.88 207 GLY A O 1
ATOM 1590 N N . ALA A 1 208 ? 16.142 6.039 -20.772 1.00 68.19 208 ALA A N 1
ATOM 1591 C CA . ALA A 1 208 ? 14.839 6.700 -20.734 1.00 68.19 208 ALA A CA 1
ATOM 1592 C C . ALA A 1 208 ? 13.682 5.684 -20.706 1.00 68.19 208 ALA A C 1
ATOM 1594 O O . ALA A 1 208 ? 12.773 5.806 -19.883 1.00 68.19 208 ALA A O 1
ATOM 1595 N N . GLY A 1 209 ? 13.750 4.634 -21.534 1.00 59.72 209 GLY A N 1
ATOM 1596 C CA . GLY A 1 209 ? 12.773 3.543 -21.548 1.00 59.72 209 GLY A CA 1
ATOM 1597 C C . GLY A 1 209 ? 12.680 2.800 -20.212 1.00 59.72 209 GLY A C 1
ATOM 1598 O O . GLY A 1 209 ? 11.578 2.495 -19.758 1.00 59.72 209 GLY A O 1
ATOM 1599 N N . PHE A 1 210 ? 13.810 2.571 -19.536 1.00 70.56 210 PHE A N 1
ATOM 1600 C CA . PHE A 1 210 ? 13.837 1.971 -18.201 1.00 70.56 210 PHE A CA 1
ATOM 1601 C C . PHE A 1 210 ? 13.110 2.836 -17.161 1.00 70.56 210 PHE A C 1
ATOM 1603 O O . PHE A 1 210 ? 12.279 2.320 -16.413 1.00 70.56 210 PHE A O 1
ATOM 1610 N N . PHE A 1 211 ? 13.373 4.148 -17.118 1.00 73.12 211 PHE A N 1
ATOM 1611 C CA . PHE A 1 211 ? 12.723 5.045 -16.153 1.00 73.12 211 PHE A CA 1
ATOM 1612 C C . PHE A 1 211 ? 11.218 5.173 -16.400 1.00 73.12 211 PHE A C 1
ATOM 1614 O O . PHE A 1 211 ? 10.434 5.087 -15.453 1.00 73.12 211 PHE A O 1
ATOM 1621 N N . VAL A 1 212 ? 10.810 5.313 -17.664 1.00 70.94 212 VAL A N 1
ATOM 1622 C CA . VAL A 1 212 ? 9.394 5.380 -18.052 1.00 70.94 212 VAL A CA 1
ATOM 1623 C C . VAL A 1 212 ? 8.676 4.073 -17.711 1.00 70.94 212 VAL A C 1
ATOM 1625 O O . VAL A 1 212 ? 7.632 4.091 -17.059 1.00 70.94 212 VAL A O 1
ATOM 1628 N N . GLY A 1 213 ? 9.258 2.927 -18.075 1.00 65.50 213 GLY A N 1
ATOM 1629 C CA . GLY A 1 213 ? 8.676 1.620 -17.778 1.00 65.50 213 GLY A CA 1
ATOM 1630 C C . GLY A 1 213 ? 8.585 1.335 -16.275 1.00 65.50 213 GLY A C 1
ATOM 1631 O O . GLY A 1 213 ? 7.567 0.822 -15.813 1.00 65.50 213 GLY A O 1
ATOM 1632 N N . ARG A 1 214 ? 9.583 1.764 -15.489 1.00 77.31 214 ARG A N 1
ATOM 1633 C CA . ARG A 1 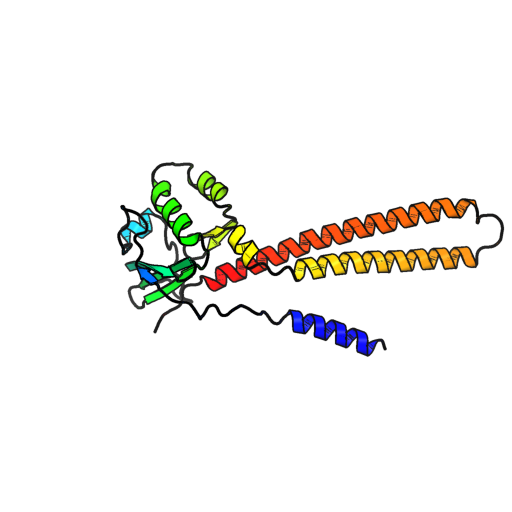214 ? 9.542 1.690 -14.019 1.00 77.31 214 ARG A CA 1
ATOM 1634 C C . ARG A 1 214 ? 8.424 2.551 -13.433 1.00 77.31 214 ARG A C 1
ATOM 1636 O O . ARG A 1 214 ? 7.812 2.144 -12.448 1.00 77.31 214 ARG A O 1
ATOM 1643 N N . GLY A 1 215 ? 8.145 3.712 -14.028 1.00 75.69 215 GLY A N 1
ATOM 1644 C CA . GLY A 1 215 ? 7.000 4.551 -13.671 1.00 75.69 215 GLY A CA 1
ATOM 1645 C C . GLY A 1 215 ? 5.676 3.802 -13.830 1.00 75.69 215 GLY A C 1
ATOM 1646 O O . GLY A 1 215 ? 4.938 3.665 -12.858 1.00 75.69 215 GLY A O 1
ATOM 1647 N N . PHE A 1 216 ? 5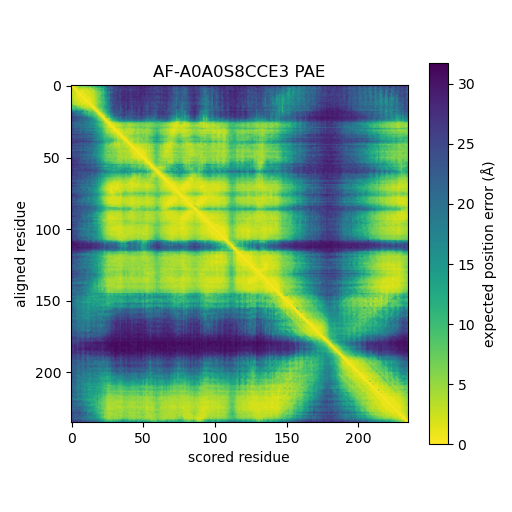.431 3.229 -15.013 1.00 73.81 216 PHE A N 1
ATOM 1648 C CA . PHE A 1 216 ? 4.221 2.442 -15.285 1.00 73.81 216 PHE A CA 1
ATOM 1649 C C . PHE A 1 216 ? 4.076 1.220 -14.374 1.00 73.81 216 PHE A C 1
ATOM 1651 O O . PHE A 1 216 ? 2.978 0.941 -13.893 1.00 73.81 216 PHE A O 1
ATOM 1658 N N . ASP A 1 217 ? 5.170 0.500 -14.117 1.00 75.69 217 ASP A N 1
ATOM 1659 C CA . ASP A 1 217 ? 5.152 -0.666 -13.232 1.00 75.69 217 ASP A CA 1
ATOM 1660 C C . ASP A 1 217 ? 4.838 -0.278 -11.780 1.00 75.69 217 ASP A C 1
ATOM 1662 O O . ASP A 1 217 ? 4.112 -1.002 -11.102 1.00 75.69 217 ASP A O 1
ATOM 1666 N N . ASN A 1 218 ? 5.339 0.868 -11.302 1.00 83.19 218 ASN A N 1
ATOM 1667 C CA . ASN A 1 218 ? 5.007 1.373 -9.968 1.00 83.19 218 ASN A CA 1
ATOM 1668 C C . ASN A 1 218 ? 3.532 1.793 -9.872 1.00 83.19 218 ASN A C 1
ATOM 1670 O O . ASN A 1 218 ? 2.894 1.472 -8.874 1.00 83.19 218 ASN A O 1
ATOM 1674 N N . THR A 1 219 ? 2.991 2.479 -10.887 1.00 84.06 219 THR A N 1
ATOM 1675 C CA . THR A 1 219 ? 1.570 2.866 -10.916 1.00 84.06 219 THR A CA 1
ATOM 1676 C C . THR A 1 219 ? 0.675 1.632 -10.910 1.00 84.06 219 THR A C 1
ATOM 1678 O O . THR A 1 219 ? -0.153 1.495 -10.024 1.00 84.06 219 THR A O 1
ATOM 1681 N N . ARG A 1 220 ? 0.919 0.658 -11.794 1.00 80.88 220 ARG A N 1
ATOM 1682 C CA . ARG A 1 220 ? 0.132 -0.588 -11.825 1.00 80.88 220 ARG A CA 1
ATOM 1683 C C . ARG A 1 220 ? 0.222 -1.390 -10.533 1.00 80.88 220 ARG A C 1
ATOM 1685 O O . ARG A 1 220 ? -0.751 -2.017 -10.130 1.00 80.88 220 ARG A O 1
ATOM 1692 N N . ALA A 1 221 ? 1.395 -1.414 -9.905 1.00 82.94 221 ALA A N 1
ATOM 1693 C CA . ALA A 1 221 ? 1.571 -2.080 -8.622 1.00 82.94 221 ALA A CA 1
ATOM 1694 C C . ALA A 1 221 ? 0.801 -1.367 -7.507 1.00 82.94 221 ALA A C 1
ATOM 1696 O O . ALA A 1 221 ? 0.193 -2.037 -6.680 1.00 82.94 221 ALA A O 1
ATOM 1697 N N . ARG A 1 222 ? 0.786 -0.029 -7.512 1.00 87.31 222 ARG A N 1
ATOM 1698 C CA . ARG A 1 222 ? -0.039 0.767 -6.604 1.00 87.31 222 ARG A CA 1
ATOM 1699 C C . ARG A 1 222 ? -1.527 0.484 -6.817 1.00 87.31 222 ARG A C 1
ATOM 1701 O O . ARG A 1 222 ? -2.189 0.132 -5.851 1.00 87.31 222 ARG A O 1
ATOM 1708 N N . ASP A 1 223 ? -2.008 0.546 -8.057 1.00 85.62 223 ASP A N 1
ATOM 1709 C CA . ASP A 1 223 ? -3.412 0.276 -8.392 1.00 85.62 223 ASP A CA 1
ATOM 1710 C C . ASP A 1 223 ? -3.818 -1.141 -7.959 1.00 85.62 223 ASP A C 1
ATOM 1712 O O . ASP A 1 223 ? -4.897 -1.354 -7.418 1.00 85.62 223 ASP A O 1
ATOM 1716 N N . ALA A 1 224 ? -2.930 -2.125 -8.145 1.00 83.50 224 ALA A N 1
ATOM 1717 C CA . ALA A 1 224 ? -3.165 -3.494 -7.699 1.00 83.50 224 ALA A CA 1
ATOM 1718 C C . ALA A 1 224 ? -3.234 -3.611 -6.168 1.00 83.50 224 ALA A C 1
ATOM 1720 O O . ALA A 1 224 ? -4.055 -4.373 -5.665 1.00 83.50 224 ALA A O 1
ATOM 1721 N N . VAL A 1 225 ? -2.393 -2.878 -5.428 1.00 86.06 225 VAL A N 1
ATOM 1722 C CA . VAL A 1 225 ? -2.463 -2.823 -3.959 1.00 86.06 225 VAL A CA 1
ATOM 1723 C C . VAL A 1 225 ? -3.776 -2.180 -3.516 1.00 86.06 225 VAL A C 1
ATOM 1725 O O . VAL A 1 225 ? -4.483 -2.781 -2.710 1.00 86.06 225 VAL A O 1
ATOM 1728 N N . GLU A 1 226 ? -4.132 -1.020 -4.070 1.00 84.94 226 GLU A N 1
ATOM 1729 C CA . GLU A 1 226 ? -5.378 -0.306 -3.757 1.00 84.94 226 GLU A CA 1
ATOM 1730 C C . GLU A 1 226 ? -6.604 -1.187 -4.033 1.00 84.94 226 GLU A C 1
ATOM 1732 O O . GLU A 1 226 ? -7.417 -1.406 -3.138 1.00 84.94 226 GLU A O 1
ATOM 1737 N N . GLU A 1 227 ? -6.685 -1.798 -5.218 1.00 83.38 227 GLU A N 1
ATOM 1738 C CA . GLU A 1 227 ? -7.771 -2.714 -5.593 1.00 83.38 227 GLU A CA 1
ATOM 1739 C C . GLU A 1 227 ? -7.882 -3.908 -4.640 1.00 83.38 227 GLU A C 1
ATOM 1741 O O . GLU A 1 227 ? -8.970 -4.371 -4.301 1.00 83.38 227 GLU A O 1
ATOM 1746 N N . SER A 1 228 ? -6.742 -4.413 -4.181 1.00 80.12 228 SER A N 1
ATOM 1747 C CA . SER A 1 228 ? -6.701 -5.589 -3.325 1.00 80.12 228 SER A CA 1
ATOM 1748 C C . SER A 1 228 ? -7.139 -5.338 -1.883 1.00 80.12 228 SER A C 1
ATOM 1750 O O . SER A 1 228 ? -7.578 -6.265 -1.204 1.00 80.12 228 SER A O 1
ATOM 1752 N N . ARG A 1 229 ? -7.026 -4.086 -1.429 1.00 83.56 229 ARG A N 1
ATOM 1753 C CA . ARG A 1 229 ? -7.433 -3.640 -0.095 1.00 83.56 229 ARG A CA 1
ATOM 1754 C C . ARG A 1 229 ? -8.862 -3.113 -0.065 1.00 83.56 229 ARG A C 1
ATOM 1756 O O . ARG A 1 229 ? -9.340 -2.748 1.008 1.00 83.56 229 ARG A O 1
ATOM 1763 N N . LYS A 1 230 ? -9.545 -3.064 -1.215 1.00 84.50 230 LYS A N 1
ATOM 1764 C CA . LYS A 1 230 ? -10.915 -2.565 -1.277 1.00 84.50 230 LYS A CA 1
ATOM 1765 C C . LYS A 1 230 ? -11.823 -3.354 -0.333 1.00 84.50 230 LYS A C 1
ATOM 1767 O O . LYS A 1 230 ? -11.764 -4.587 -0.340 1.00 84.50 230 LYS A O 1
ATOM 1772 N N . PRO A 1 231 ? -12.674 -2.664 0.440 1.00 83.62 231 PRO A N 1
ATOM 1773 C CA . PRO A 1 231 ? -13.598 -3.322 1.348 1.00 83.62 231 PRO A CA 1
ATOM 1774 C C . PRO A 1 231 ? -14.612 -4.172 0.569 1.00 83.62 231 PRO A C 1
ATOM 1776 O O . PRO A 1 231 ? -15.129 -3.738 -0.463 1.00 83.62 231 PRO A O 1
ATOM 1779 N N . ARG A 1 232 ? -14.902 -5.381 1.053 1.00 83.31 232 ARG A N 1
ATOM 1780 C CA . ARG A 1 232 ? -15.854 -6.325 0.444 1.00 83.31 232 ARG A CA 1
ATOM 1781 C C . ARG A 1 232 ? -16.911 -6.735 1.458 1.00 83.31 232 ARG A C 1
ATOM 1783 O O . ARG A 1 232 ? -16.581 -6.947 2.619 1.00 83.31 232 ARG A O 1
ATOM 1790 N N . VAL A 1 233 ? -18.161 -6.864 1.024 1.00 81.06 233 VAL A N 1
ATOM 1791 C CA . VAL A 1 233 ? -19.225 -7.434 1.865 1.00 81.06 233 VAL A CA 1
ATOM 1792 C C . VAL A 1 233 ? -18.929 -8.912 2.088 1.00 81.06 233 VAL A C 1
ATOM 1794 O O . VAL A 1 233 ? -18.541 -9.606 1.144 1.00 81.06 233 VAL A O 1
ATOM 1797 N N . VAL A 1 234 ? -19.086 -9.377 3.323 1.00 75.94 234 VAL A N 1
ATOM 1798 C CA . VAL A 1 234 ? -19.045 -10.803 3.651 1.00 75.94 234 VAL A CA 1
ATOM 1799 C C . VAL A 1 234 ? -20.470 -11.243 3.956 1.00 75.94 234 VAL A C 1
ATOM 1801 O O . VAL A 1 234 ? -21.056 -10.756 4.919 1.00 75.94 234 VAL A O 1
ATOM 1804 N N . GLU A 1 235 ? -21.008 -12.108 3.092 1.00 58.97 235 GLU A N 1
ATOM 1805 C CA . GLU A 1 235 ? -22.304 -12.786 3.272 1.00 58.97 235 GLU A CA 1
ATOM 1806 C C . GLU A 1 235 ? -22.235 -13.887 4.341 1.00 58.97 235 GLU A C 1
ATOM 1808 O O . GLU A 1 235 ? -21.192 -14.585 4.417 1.00 58.97 235 GLU A O 1
#

Mean predicted aligned error: 13.61 Å